Protein AF-W1XB90-F1 (afdb_monomer)

Secondary structure (DSSP, 8-state):
-GGGHHHHHHHHHHTT-HHHHHHHHHHHHHHHHTTTTTTS-HHHHH-GGG-------HHHHHHHTT-----EEEETTTEEEEIIIIIGGGGGGGSTTGGGS-HHHHHHHHHHHHHHHHHHTGGGHHHHHTSS-HHHHHHHHHHHHHHHHHTTS-PPP---TTGGGG--

Radius of gyration: 17.98 Å; Cα contacts (8 Å, |Δi|>4): 180; chains: 1; bounding box: 60×37×41 Å

Structure (mmCIF, N/CA/C/O backbone):
data_AF-W1XB90-F1
#
_entry.id   AF-W1XB90-F1
#
loop_
_atom_site.group_PDB
_atom_site.id
_atom_site.type_symbol
_atom_site.label_atom_id
_atom_site.label_alt_id
_atom_site.label_comp_id
_atom_site.label_asym_id
_atom_site.label_entity_id
_atom_site.label_seq_id
_atom_site.pdbx_PDB_ins_code
_atom_site.Cartn_x
_atom_site.Cartn_y
_atom_site.Cartn_z
_atom_site.occupancy
_atom_site.B_iso_or_equiv
_atom_site.auth_seq_id
_atom_site.auth_comp_id
_atom_site.auth_asym_id
_atom_site.auth_atom_id
_atom_site.pdbx_PDB_model_num
ATOM 1 N N . GLY A 1 1 ? 2.092 2.731 -4.860 1.00 90.00 1 GLY A N 1
ATOM 2 C CA . GLY A 1 1 ? 2.833 3.425 -5.955 1.00 90.00 1 GLY A CA 1
ATOM 3 C C . GLY A 1 1 ? 3.659 2.436 -6.777 1.00 90.00 1 GLY A C 1
ATOM 4 O O . GLY A 1 1 ? 3.584 1.254 -6.484 1.00 90.00 1 GLY A O 1
ATOM 5 N N . ASN A 1 2 ? 4.476 2.871 -7.757 1.00 97.50 2 ASN A N 1
ATOM 6 C CA . ASN A 1 2 ? 5.232 1.947 -8.640 1.00 97.50 2 ASN A CA 1
ATOM 7 C C . ASN A 1 2 ? 6.143 0.959 -7.874 1.00 97.50 2 ASN A C 1
ATOM 9 O O . ASN A 1 2 ? 6.294 -0.186 -8.279 1.00 97.50 2 ASN A O 1
ATOM 13 N N . LEU A 1 3 ? 6.705 1.374 -6.731 1.00 97.75 3 LEU A N 1
ATOM 14 C CA . LEU A 1 3 ? 7.568 0.531 -5.886 1.00 97.75 3 LEU A CA 1
ATOM 15 C C . LEU A 1 3 ? 6.854 -0.679 -5.259 1.00 97.75 3 LEU A C 1
ATOM 17 O O . LEU A 1 3 ? 7.516 -1.626 -4.849 1.00 97.75 3 LEU A O 1
ATOM 21 N N . GLU A 1 4 ? 5.526 -0.641 -5.158 1.00 98.00 4 GLU A N 1
ATOM 22 C CA . GLU A 1 4 ? 4.725 -1.711 -4.550 1.00 98.00 4 GLU A CA 1
ATOM 23 C C . GLU A 1 4 ? 4.212 -2.713 -5.583 1.00 98.00 4 GLU A C 1
ATOM 25 O O . GLU A 1 4 ? 3.859 -3.824 -5.211 1.00 98.00 4 GLU A O 1
ATOM 30 N N . GLU A 1 5 ? 4.209 -2.364 -6.872 1.00 98.44 5 GLU A N 1
ATOM 31 C CA . GLU A 1 5 ? 3.686 -3.215 -7.948 1.00 98.44 5 GLU A CA 1
ATOM 32 C C . GLU A 1 5 ? 4.311 -4.632 -7.950 1.00 98.44 5 GLU A C 1
ATOM 34 O O . GLU A 1 5 ? 3.563 -5.599 -8.094 1.00 98.44 5 GLU A O 1
ATOM 39 N N . PRO A 1 6 ? 5.628 -4.828 -7.699 1.00 98.50 6 PRO A N 1
ATOM 40 C CA . PRO A 1 6 ? 6.198 -6.173 -7.571 1.00 98.50 6 PRO A CA 1
ATOM 41 C C . PRO A 1 6 ? 5.678 -6.952 -6.356 1.00 98.50 6 PRO A C 1
ATOM 43 O O . PRO A 1 6 ? 5.462 -8.158 -6.450 1.00 98.50 6 PRO A O 1
ATOM 46 N N . ALA A 1 7 ? 5.452 -6.281 -5.223 1.00 98.44 7 ALA A N 1
ATOM 47 C CA . ALA A 1 7 ? 4.865 -6.914 -4.044 1.00 98.44 7 ALA A CA 1
ATOM 48 C C . ALA A 1 7 ? 3.410 -7.311 -4.302 1.00 98.44 7 ALA A C 1
ATOM 50 O O . ALA A 1 7 ? 3.008 -8.416 -3.942 1.00 98.44 7 ALA A O 1
ATOM 51 N N . VAL A 1 8 ? 2.658 -6.454 -4.994 1.00 98.19 8 VAL A N 1
ATOM 52 C CA . VAL A 1 8 ? 1.280 -6.739 -5.399 1.00 98.19 8 VAL A CA 1
ATOM 53 C C . VAL A 1 8 ? 1.219 -7.920 -6.366 1.00 98.19 8 VAL A C 1
ATOM 55 O O . VAL A 1 8 ? 0.429 -8.838 -6.168 1.00 98.19 8 VAL A O 1
ATOM 58 N N . MET A 1 9 ? 2.117 -7.966 -7.354 1.00 98.44 9 MET A N 1
ATOM 59 C CA . MET A 1 9 ? 2.270 -9.111 -8.256 1.00 98.44 9 MET A CA 1
ATOM 60 C C . MET A 1 9 ? 2.493 -10.419 -7.483 1.00 98.44 9 MET A C 1
ATOM 62 O O . MET A 1 9 ? 1.802 -11.406 -7.736 1.00 98.44 9 MET A O 1
ATOM 66 N N . VAL A 1 10 ? 3.453 -10.437 -6.550 1.00 98.56 10 VAL A N 1
ATOM 67 C CA . VAL A 1 10 ? 3.759 -11.633 -5.747 1.00 98.56 10 VAL A CA 1
ATOM 68 C C . VAL A 1 10 ? 2.542 -12.069 -4.936 1.00 98.56 10 VAL A C 1
ATOM 70 O O . VAL A 1 10 ? 2.219 -13.253 -4.920 1.00 98.56 10 VAL A O 1
ATOM 73 N N . ASN A 1 11 ? 1.831 -11.132 -4.312 1.00 98.31 11 ASN A N 1
ATOM 74 C CA . ASN A 1 11 ? 0.671 -11.456 -3.489 1.00 98.31 11 ASN A CA 1
ATOM 75 C C . ASN A 1 11 ? -0.525 -11.959 -4.300 1.00 98.31 11 ASN A C 1
ATOM 77 O O . ASN A 1 11 ? -1.156 -12.922 -3.880 1.00 98.31 11 ASN A O 1
ATOM 81 N N . TYR A 1 12 ? -0.778 -11.431 -5.498 1.00 98.00 12 TYR A N 1
ATOM 82 C CA . TYR A 1 12 ? -1.779 -12.023 -6.391 1.00 98.00 12 TYR A CA 1
ATOM 83 C C . TYR A 1 12 ? -1.418 -13.450 -6.816 1.00 98.00 12 TYR A C 1
ATOM 85 O O . TYR A 1 12 ? -2.288 -14.321 -6.838 1.00 98.00 12 TYR A O 1
ATOM 93 N N . PHE A 1 13 ? -0.136 -13.736 -7.076 1.00 98.38 13 PHE A N 1
ATOM 94 C CA . PHE A 1 13 ? 0.295 -15.118 -7.306 1.00 98.38 13 PHE A CA 1
ATOM 95 C C . PHE A 1 13 ? 0.071 -16.004 -6.079 1.00 98.38 13 PHE A C 1
ATOM 97 O O . PHE A 1 13 ? -0.388 -17.135 -6.235 1.00 98.38 13 PHE A O 1
ATOM 104 N N . LEU A 1 14 ? 0.352 -15.499 -4.874 1.00 98.12 14 LEU A N 1
ATOM 105 C CA . LEU A 1 14 ? 0.088 -16.227 -3.631 1.00 98.12 14 LEU A CA 1
ATOM 106 C C . LEU A 1 14 ? -1.405 -16.481 -3.418 1.00 98.12 14 LEU A C 1
ATOM 108 O O . LEU A 1 14 ? -1.740 -17.549 -2.935 1.00 98.12 14 LEU A O 1
ATOM 112 N N . GLN A 1 15 ? -2.281 -15.556 -3.812 1.00 97.44 15 GLN A N 1
ATOM 113 C CA . GLN A 1 15 ? -3.742 -15.702 -3.746 1.00 97.44 15 GLN A CA 1
ATOM 114 C C . GLN A 1 15 ? -4.312 -16.598 -4.864 1.00 97.44 15 GLN A C 1
ATOM 116 O O . GLN A 1 15 ? -5.501 -16.902 -4.871 1.00 97.44 15 GLN A O 1
ATOM 121 N N . GLY A 1 16 ? -3.481 -17.051 -5.809 1.00 97.31 16 GLY A N 1
ATOM 122 C CA . GLY A 1 16 ? -3.903 -17.923 -6.907 1.00 97.31 16 GLY A CA 1
ATOM 123 C C . GLY A 1 16 ? -4.521 -17.200 -8.109 1.00 97.31 16 GLY A C 1
ATOM 124 O O . GLY A 1 16 ? -5.104 -17.869 -8.962 1.00 97.31 16 GLY A O 1
ATOM 125 N N . ASP A 1 17 ? -4.360 -15.877 -8.224 1.00 97.06 17 ASP A N 1
ATOM 126 C CA . ASP A 1 17 ? -4.787 -15.081 -9.384 1.00 97.06 17 ASP A CA 1
ATOM 127 C C . ASP A 1 17 ? -3.575 -14.621 -10.223 1.00 97.06 17 ASP A C 1
ATOM 129 O O . ASP A 1 17 ? -3.048 -13.513 -10.061 1.00 97.06 17 ASP A O 1
ATOM 133 N N . PRO A 1 18 ? -3.098 -15.453 -11.167 1.00 97.62 18 PRO A N 1
ATOM 134 C CA . PRO A 1 18 ? -1.961 -15.092 -12.003 1.00 97.62 18 PRO A CA 1
ATOM 135 C C . PRO A 1 18 ? -2.280 -13.999 -13.025 1.00 97.62 18 PRO A C 1
ATOM 137 O O . PRO A 1 18 ? -1.354 -13.359 -13.530 1.00 97.62 18 PRO A O 1
ATOM 140 N N . TYR A 1 19 ? -3.557 -13.778 -13.353 1.00 97.44 19 TYR A N 1
ATOM 141 C CA . TYR A 1 19 ? -3.940 -12.742 -14.306 1.00 97.44 19 TYR A CA 1
ATOM 142 C C . TYR A 1 19 ? -3.666 -11.362 -13.712 1.00 97.44 19 TYR A C 1
ATOM 144 O O . TYR A 1 19 ? -2.947 -10.566 -14.323 1.00 97.44 19 TYR A O 1
ATOM 152 N N . GLN A 1 20 ? -4.161 -11.114 -12.497 1.00 96.94 20 GLN A N 1
ATOM 153 C CA . GLN A 1 20 ? -3.886 -9.865 -11.788 1.00 96.94 20 GLN A CA 1
ATOM 154 C C . GLN A 1 20 ? -2.398 -9.724 -11.456 1.00 96.94 20 GLN A C 1
ATOM 156 O O . GLN A 1 20 ? -1.824 -8.649 -11.640 1.00 96.94 20 GLN A O 1
ATOM 161 N N . GLY A 1 21 ? -1.722 -10.824 -11.104 1.00 98.00 21 GLY A N 1
ATOM 162 C CA . GLY A 1 21 ? -0.265 -10.825 -10.946 1.00 98.00 21 GLY A CA 1
ATOM 163 C C . GLY A 1 21 ? 0.460 -10.257 -12.176 1.00 98.00 21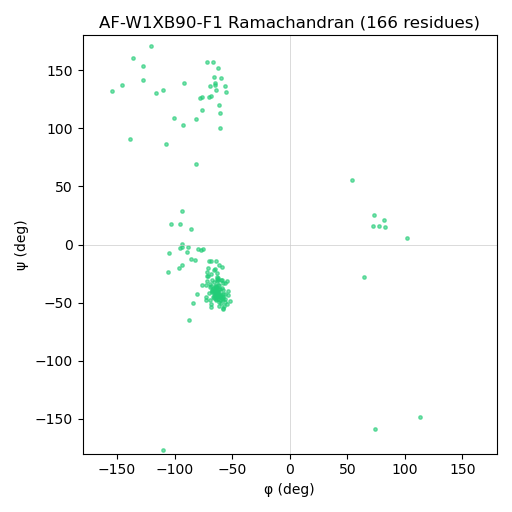 GLY A C 1
ATOM 164 O O . GLY A 1 21 ? 1.280 -9.341 -12.065 1.00 98.00 21 GLY A O 1
ATOM 165 N N . MET A 1 22 ? 0.099 -10.719 -13.377 1.00 98.31 22 MET A N 1
ATOM 166 C CA . MET A 1 22 ? 0.700 -10.241 -14.629 1.00 98.31 22 MET A CA 1
ATOM 167 C C . MET A 1 22 ? 0.277 -8.820 -15.031 1.00 98.31 22 MET A C 1
ATOM 169 O O . MET A 1 22 ? 1.048 -8.119 -15.698 1.00 98.31 22 MET A O 1
ATOM 173 N N . VAL A 1 23 ? -0.907 -8.361 -14.619 1.00 98.25 23 VAL A N 1
ATOM 174 C CA . VAL A 1 23 ? -1.311 -6.950 -14.754 1.00 98.25 23 VAL A CA 1
ATOM 175 C C . VAL A 1 23 ? -0.337 -6.054 -13.988 1.00 98.25 23 VAL A C 1
ATOM 177 O O . VAL A 1 23 ? 0.232 -5.128 -14.573 1.00 98.25 23 VAL A O 1
ATOM 180 N N . HIS A 1 24 ? -0.059 -6.376 -12.726 1.00 98.38 24 HIS A N 1
ATOM 181 C CA . HIS A 1 24 ? 0.863 -5.607 -11.887 1.00 98.38 24 HIS A CA 1
ATOM 182 C C . HIS A 1 24 ? 2.328 -5.728 -12.337 1.00 98.38 24 HIS A C 1
ATOM 184 O O . HIS A 1 24 ? 3.056 -4.732 -12.333 1.00 98.38 24 HIS A O 1
ATOM 190 N N . PHE A 1 25 ? 2.743 -6.890 -12.859 1.00 98.50 25 PHE A N 1
ATOM 191 C CA . PHE A 1 25 ? 4.025 -7.021 -13.564 1.00 98.50 25 PHE A CA 1
ATOM 192 C C . PHE A 1 25 ? 4.131 -6.033 -14.734 1.00 98.50 25 PHE A C 1
ATOM 194 O O . PHE A 1 25 ? 5.117 -5.306 -14.863 1.00 98.50 25 PHE A O 1
ATOM 201 N N . THR A 1 26 ? 3.104 -5.991 -15.586 1.00 98.50 26 THR A N 1
ATOM 202 C CA . THR A 1 26 ? 3.085 -5.134 -16.779 1.00 98.50 26 THR A CA 1
ATOM 203 C C . THR A 1 26 ? 3.094 -3.660 -16.389 1.00 98.50 26 THR A C 1
ATOM 205 O O . THR A 1 26 ? 3.824 -2.873 -16.995 1.00 98.50 26 THR A O 1
ATOM 208 N N . ARG A 1 27 ? 2.343 -3.290 -15.343 1.00 98.56 27 ARG A N 1
ATOM 209 C CA . ARG A 1 27 ? 2.371 -1.940 -14.770 1.00 98.56 27 ARG A CA 1
ATOM 210 C C . ARG A 1 27 ? 3.775 -1.550 -14.327 1.00 98.56 27 ARG A C 1
ATOM 212 O O . ARG A 1 27 ? 4.288 -0.535 -14.798 1.00 98.56 27 ARG A O 1
ATOM 219 N N . PHE A 1 28 ? 4.418 -2.380 -13.503 1.00 98.62 28 PHE A N 1
ATOM 220 C CA . PHE A 1 28 ? 5.784 -2.133 -13.043 1.00 98.62 28 PHE A CA 1
ATOM 221 C C . PHE A 1 28 ? 6.767 -2.006 -14.210 1.00 98.62 28 PHE A C 1
ATOM 223 O O . PHE A 1 28 ? 7.565 -1.069 -14.251 1.00 98.62 28 PHE A O 1
ATOM 230 N N . PHE A 1 29 ? 6.697 -2.921 -15.179 1.00 98.56 29 PHE A N 1
ATOM 231 C CA . PHE A 1 29 ? 7.588 -2.942 -16.335 1.00 98.56 29 PHE A CA 1
ATOM 232 C C . PHE A 1 29 ? 7.458 -1.670 -17.182 1.00 98.56 29 PHE A C 1
ATOM 234 O O . PHE A 1 29 ? 8.452 -0.983 -17.419 1.00 98.56 29 PHE A O 1
ATOM 241 N N . LEU A 1 30 ? 6.239 -1.313 -17.597 1.00 98.50 30 LEU A N 1
ATOM 242 C CA . LEU A 1 30 ? 6.011 -0.142 -18.446 1.00 98.50 30 LEU A CA 1
ATOM 243 C C . LEU A 1 30 ? 6.343 1.162 -17.717 1.00 98.50 30 LEU A C 1
ATOM 245 O O . LEU A 1 30 ? 7.048 2.009 -18.266 1.00 98.50 30 LEU A O 1
ATOM 249 N N . ASN A 1 31 ? 5.893 1.317 -16.472 1.00 98.50 31 ASN A N 1
ATOM 250 C CA . ASN A 1 31 ? 6.107 2.549 -15.716 1.00 98.50 31 ASN A CA 1
ATOM 251 C C . ASN A 1 31 ? 7.587 2.733 -15.357 1.00 98.50 31 ASN A C 1
ATOM 253 O O . ASN A 1 31 ? 8.103 3.846 -15.419 1.00 98.50 31 ASN A O 1
ATOM 257 N N . THR A 1 32 ? 8.312 1.653 -15.063 1.00 98.44 32 THR A N 1
ATOM 258 C CA . THR A 1 32 ? 9.746 1.741 -14.759 1.00 98.44 32 THR A CA 1
ATOM 259 C C . THR A 1 32 ? 10.581 2.020 -16.009 1.00 98.44 32 THR A C 1
ATOM 261 O O . THR A 1 32 ? 11.422 2.919 -15.986 1.00 98.44 32 THR A O 1
ATOM 264 N N . ILE A 1 33 ? 10.352 1.288 -17.105 1.00 98.25 33 ILE A N 1
ATOM 265 C CA . ILE A 1 33 ? 11.197 1.363 -18.309 1.00 98.25 33 ILE A CA 1
ATOM 266 C C . ILE A 1 33 ? 10.843 2.562 -19.193 1.00 98.25 33 ILE A C 1
ATOM 268 O O . ILE A 1 33 ? 11.736 3.239 -19.696 1.00 98.25 33 ILE A O 1
ATOM 272 N N . LEU A 1 34 ? 9.551 2.834 -19.384 1.00 98.06 34 LEU A N 1
ATOM 273 C CA . LEU A 1 34 ? 9.065 3.887 -20.282 1.00 98.06 34 LEU A CA 1
ATOM 274 C C . LEU A 1 34 ? 8.547 5.112 -19.520 1.00 98.06 34 LEU A C 1
ATOM 276 O O . LEU A 1 34 ? 8.537 6.213 -20.061 1.00 98.06 34 LEU A O 1
ATOM 280 N N . GLY A 1 35 ? 8.139 4.939 -18.262 1.00 97.69 35 GLY A N 1
ATOM 281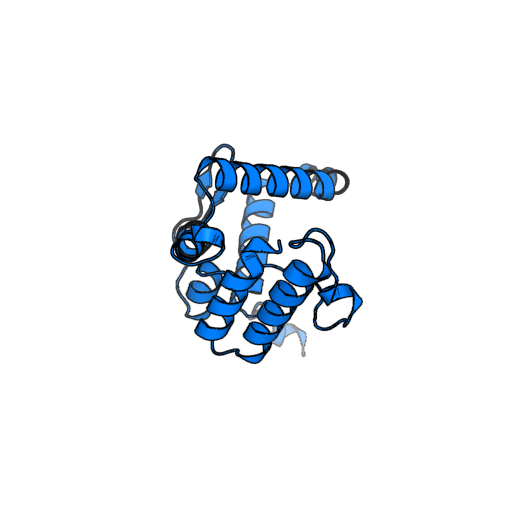 C CA . GLY A 1 35 ? 7.585 5.997 -17.414 1.00 97.69 35 GLY A CA 1
ATOM 282 C C . GLY A 1 35 ? 8.606 6.704 -16.523 1.00 97.69 35 GLY A C 1
ATOM 283 O O . GLY A 1 35 ? 8.251 7.169 -15.441 1.00 97.69 35 GLY A O 1
ATOM 284 N N . MET A 1 36 ? 9.873 6.768 -16.948 1.00 97.69 36 MET A N 1
ATOM 285 C CA . MET A 1 36 ? 10.979 7.387 -16.202 1.00 97.69 36 MET A CA 1
ATOM 286 C C . MET A 1 36 ? 11.122 6.828 -14.776 1.00 97.69 36 MET A C 1
ATOM 288 O O . MET A 1 36 ? 11.071 7.573 -13.807 1.00 97.69 36 MET A O 1
ATOM 292 N N . GLY A 1 37 ? 11.262 5.511 -14.605 1.00 96.12 37 GLY A N 1
ATOM 293 C CA . GLY A 1 37 ? 11.416 4.915 -13.269 1.00 96.12 37 GLY A CA 1
ATOM 294 C C . GLY A 1 37 ? 10.137 4.913 -12.420 1.00 96.12 37 GLY A C 1
ATOM 295 O O . GLY A 1 37 ? 10.199 4.695 -11.211 1.00 96.12 37 GLY A O 1
ATOM 296 N N . GLY A 1 38 ? 8.976 5.131 -13.039 1.00 96.94 38 GLY A N 1
ATOM 297 C CA . GLY A 1 38 ? 7.669 5.098 -12.388 1.00 96.94 38 GLY A CA 1
ATOM 298 C C . GLY A 1 38 ? 7.057 6.462 -12.080 1.00 96.94 38 GLY A C 1
ATOM 299 O O . GLY A 1 38 ? 6.007 6.499 -11.443 1.00 96.94 38 GLY A O 1
ATOM 300 N N . PHE A 1 39 ? 7.673 7.566 -12.519 1.00 97.19 39 PHE A N 1
ATOM 301 C CA . PHE A 1 39 ? 7.097 8.911 -12.381 1.00 97.19 39 PHE A CA 1
ATOM 302 C C . PHE A 1 39 ? 5.893 9.144 -13.308 1.00 97.19 39 PHE A C 1
ATOM 304 O O . PHE A 1 39 ? 5.027 9.952 -12.982 1.00 97.19 39 PHE A O 1
ATOM 311 N N . ILE A 1 40 ? 5.819 8.444 -14.444 1.00 97.88 40 ILE A N 1
ATOM 312 C CA . ILE A 1 40 ? 4.711 8.532 -15.407 1.00 97.88 40 ILE A CA 1
ATOM 313 C C . ILE A 1 40 ? 3.990 7.179 -15.487 1.00 97.88 40 ILE A C 1
ATOM 315 O O . ILE A 1 40 ? 4.624 6.149 -15.713 1.00 97.88 40 ILE A O 1
ATOM 319 N N . ASP A 1 41 ? 2.656 7.185 -15.366 1.00 97.69 41 ASP A N 1
ATOM 320 C CA . ASP A 1 41 ? 1.810 5.986 -15.494 1.00 97.69 41 ASP A CA 1
ATOM 321 C C . ASP A 1 41 ? 1.537 5.631 -16.967 1.00 97.69 41 ASP A C 1
ATOM 323 O O . ASP A 1 41 ? 0.430 5.781 -17.489 1.00 97.69 41 ASP A O 1
ATOM 327 N N . VAL A 1 42 ? 2.583 5.180 -17.661 1.00 97.88 42 VAL A N 1
ATOM 328 C CA . VAL A 1 42 ? 2.508 4.719 -19.056 1.00 97.88 42 VAL A CA 1
ATOM 329 C C . VAL A 1 42 ? 1.553 3.536 -19.199 1.00 97.88 42 VAL A C 1
ATOM 331 O O . VAL A 1 42 ? 0.808 3.469 -20.175 1.00 97.88 42 VAL A O 1
ATOM 334 N N . ALA A 1 43 ? 1.535 2.627 -18.223 1.00 97.25 43 ALA A N 1
ATOM 335 C CA . ALA A 1 43 ? 0.653 1.468 -18.230 1.00 97.25 43 ALA A CA 1
ATOM 336 C C . ALA A 1 43 ? -0.828 1.872 -18.231 1.00 97.25 43 ALA A C 1
ATOM 338 O O . ALA A 1 43 ? -1.582 1.417 -19.093 1.00 97.25 43 ALA A O 1
ATOM 339 N N . GLY A 1 44 ? -1.224 2.772 -17.324 1.00 96.62 44 GLY A N 1
ATOM 340 C CA . GLY A 1 44 ? -2.599 3.267 -17.238 1.00 96.62 44 GLY A CA 1
ATOM 341 C C . GLY A 1 44 ? -3.055 4.018 -18.494 1.00 96.62 44 GLY A C 1
ATOM 342 O O . GLY A 1 44 ? -4.208 3.885 -18.902 1.00 96.62 44 GLY A O 1
ATOM 343 N N . MET A 1 45 ? -2.149 4.750 -19.154 1.00 97.38 45 MET A N 1
ATOM 344 C CA . MET A 1 45 ? -2.437 5.405 -20.440 1.00 97.38 45 MET A CA 1
ATOM 345 C C . MET A 1 45 ? -2.556 4.412 -21.604 1.00 97.38 45 MET A C 1
ATOM 347 O O . MET A 1 45 ? -3.307 4.659 -22.546 1.00 97.38 45 MET A O 1
ATOM 351 N N . ALA A 1 46 ? -1.821 3.298 -21.558 1.00 97.25 46 ALA A N 1
ATOM 352 C CA . ALA A 1 46 ? -1.800 2.310 -22.631 1.00 97.25 46 ALA A CA 1
ATOM 353 C C . ALA A 1 46 ? -3.057 1.428 -22.661 1.00 97.25 46 ALA A C 1
ATOM 355 O O . ALA A 1 46 ? -3.495 1.021 -23.739 1.00 97.25 46 ALA A O 1
ATOM 356 N N . ASN A 1 47 ? -3.630 1.092 -21.500 1.00 97.00 47 ASN A N 1
ATOM 357 C CA . ASN A 1 47 ? -4.817 0.242 -21.429 1.00 97.00 47 ASN A CA 1
ATOM 358 C C . ASN A 1 47 ? -5.633 0.509 -20.151 1.00 97.00 47 ASN A C 1
ATOM 360 O O . ASN A 1 47 ? -5.066 0.445 -19.060 1.00 97.00 47 ASN A O 1
ATOM 364 N N . PRO A 1 48 ? -6.967 0.684 -20.238 1.00 96.31 48 PRO A N 1
ATOM 365 C CA . PRO A 1 48 ? -7.827 0.829 -19.062 1.00 96.31 48 PRO A CA 1
ATOM 366 C C . PRO A 1 48 ? -7.706 -0.307 -18.035 1.00 96.31 48 PRO A C 1
ATOM 368 O O . PRO A 1 48 ? -7.834 -0.068 -16.840 1.00 96.31 48 PRO A O 1
ATOM 371 N N . LYS A 1 49 ? -7.409 -1.539 -18.472 1.00 96.12 49 LYS A N 1
ATOM 372 C CA . LYS A 1 49 ? -7.199 -2.691 -17.572 1.00 96.12 49 LYS A CA 1
ATOM 373 C C . LYS A 1 49 ? -5.909 -2.612 -16.757 1.00 96.12 49 LYS A C 1
ATOM 375 O O . LYS A 1 49 ? -5.727 -3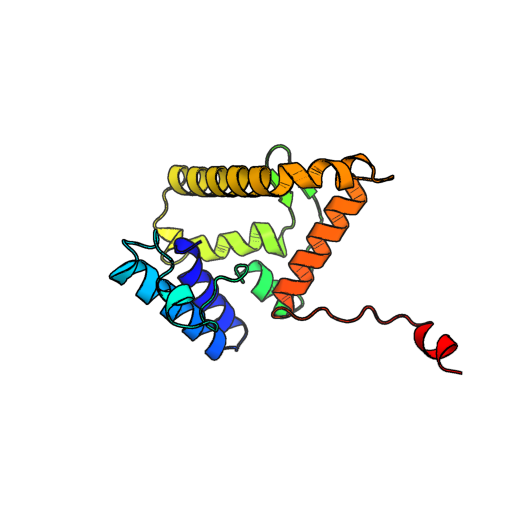.388 -15.831 1.00 96.12 49 LYS A O 1
ATOM 380 N N . LEU A 1 50 ? -5.002 -1.717 -17.134 1.00 96.62 50 LEU A N 1
ATOM 381 C CA . LEU A 1 50 ? -3.746 -1.471 -16.443 1.00 96.62 50 LEU A CA 1
ATOM 382 C C . LEU A 1 50 ? -3.817 -0.185 -15.619 1.00 96.62 50 LEU A C 1
ATOM 384 O O . LEU A 1 50 ? -2.765 0.342 -15.287 1.00 96.62 50 LEU A O 1
ATOM 388 N N . GLN A 1 51 ? -4.999 0.362 -15.317 1.00 95.44 51 GLN A N 1
ATOM 389 C CA . GLN A 1 51 ? -5.111 1.509 -14.413 1.00 95.44 51 GLN A CA 1
ATOM 390 C C . GLN A 1 51 ? -4.615 1.155 -13.009 1.00 95.44 51 GLN A C 1
ATOM 392 O O . GLN A 1 51 ? -4.649 0.001 -12.584 1.00 95.44 51 GLN A O 1
ATOM 397 N N . ARG A 1 52 ? -4.120 2.164 -12.289 1.00 93.69 52 ARG A N 1
ATOM 398 C CA . ARG A 1 52 ? -3.656 1.991 -10.914 1.00 93.69 52 ARG A CA 1
ATOM 399 C C . ARG A 1 52 ? -4.820 1.594 -10.005 1.00 93.69 52 ARG A C 1
ATOM 401 O O . ARG A 1 52 ? -5.854 2.253 -10.004 1.00 93.69 52 ARG A O 1
ATOM 408 N N . THR A 1 53 ? -4.595 0.573 -9.189 1.00 92.69 53 THR A N 1
ATOM 409 C CA . THR A 1 53 ? -5.519 0.093 -8.157 1.00 92.69 53 THR A CA 1
ATOM 410 C C . THR A 1 53 ? -4.872 0.163 -6.773 1.00 92.69 53 THR A C 1
ATOM 412 O O . THR A 1 53 ? -3.677 0.456 -6.638 1.00 92.69 53 THR A O 1
ATOM 415 N N . GLU A 1 54 ? -5.675 -0.064 -5.732 1.00 91.25 54 GLU A N 1
ATOM 416 C CA . GLU A 1 54 ? -5.178 -0.190 -4.362 1.00 91.25 54 GLU A CA 1
ATOM 417 C C . GLU A 1 54 ? -4.279 -1.434 -4.218 1.00 91.25 54 GLU A C 1
ATOM 419 O O . GLU A 1 54 ? -4.579 -2.496 -4.780 1.00 91.25 54 GLU A O 1
ATOM 424 N N . PRO A 1 55 ? -3.164 -1.327 -3.479 1.00 92.81 55 PRO A N 1
ATOM 425 C CA . PRO A 1 55 ? -2.187 -2.400 -3.394 1.00 92.81 55 PRO A CA 1
ATOM 426 C C . PRO A 1 55 ? -2.725 -3.594 -2.592 1.00 92.81 55 PRO A C 1
ATOM 428 O O . PRO A 1 55 ? -3.133 -3.450 -1.442 1.00 92.81 55 PRO A O 1
ATOM 431 N N . HIS A 1 56 ? -2.665 -4.786 -3.191 1.00 95.69 56 HIS A N 1
ATOM 432 C CA . HIS A 1 56 ? -2.916 -6.059 -2.512 1.00 95.69 56 HIS A CA 1
ATOM 433 C C . HIS A 1 56 ? -1.581 -6.618 -2.017 1.00 95.69 56 HIS A C 1
ATOM 435 O O . HIS A 1 56 ? -0.764 -7.088 -2.803 1.00 95.69 56 HIS A O 1
ATOM 441 N N . ARG A 1 57 ? -1.324 -6.488 -0.718 1.00 97.06 57 ARG A N 1
ATOM 442 C CA . ARG A 1 57 ? -0.062 -6.857 -0.060 1.00 97.06 57 ARG A CA 1
ATOM 443 C C . ARG A 1 57 ? -0.217 -8.077 0.843 1.00 97.06 57 ARG A C 1
ATOM 445 O O . ARG A 1 57 ? -1.294 -8.681 0.877 1.00 97.06 57 ARG A O 1
ATOM 452 N N . PHE A 1 58 ? 0.836 -8.474 1.547 1.00 98.38 58 PHE A N 1
ATOM 453 C CA . PHE A 1 58 ? 0.813 -9.711 2.329 1.00 98.38 58 PHE A CA 1
ATOM 454 C C . PHE A 1 58 ? -0.304 -9.764 3.378 1.00 98.38 58 PHE A C 1
ATOM 456 O O . PHE A 1 58 ? -0.903 -10.822 3.566 1.00 98.38 58 PHE A O 1
ATOM 463 N N . GLY A 1 59 ? -0.679 -8.635 3.979 1.00 97.75 59 GLY A N 1
ATOM 464 C CA . GLY A 1 59 ? -1.845 -8.538 4.854 1.00 97.75 59 GLY A CA 1
ATOM 465 C C . GLY A 1 59 ? -3.152 -8.951 4.177 1.00 97.75 59 GLY A C 1
ATOM 466 O O . GLY A 1 59 ? -3.903 -9.776 4.700 1.00 97.75 59 GLY A O 1
ATOM 467 N N . SER A 1 60 ? -3.371 -8.483 2.945 1.00 96.44 60 SER A N 1
ATOM 468 C CA . SER A 1 60 ? -4.524 -8.900 2.137 1.00 96.44 60 SER A CA 1
ATOM 469 C C . SER A 1 60 ? -4.485 -10.387 1.783 1.00 96.44 60 SER A C 1
ATOM 471 O O . SER A 1 60 ? -5.522 -11.038 1.822 1.00 96.44 60 SER A O 1
ATOM 473 N N . THR A 1 61 ? -3.301 -10.955 1.529 1.00 97.88 61 THR A N 1
ATOM 474 C CA . THR A 1 61 ? -3.129 -12.399 1.296 1.00 97.88 61 THR A CA 1
ATOM 475 C C . THR A 1 61 ? -3.487 -13.207 2.542 1.00 97.88 61 THR A C 1
ATOM 477 O O . THR A 1 61 ? -4.186 -14.214 2.446 1.00 97.88 61 THR A O 1
ATOM 480 N N . LEU A 1 62 ? -3.082 -12.750 3.730 1.00 98.19 62 LEU A N 1
ATOM 481 C CA . LEU A 1 62 ? -3.509 -13.354 4.995 1.00 98.19 62 LEU A CA 1
ATOM 482 C C . LEU A 1 62 ? -5.037 -13.273 5.154 1.00 98.19 62 LEU A C 1
ATOM 484 O O . LEU A 1 62 ? -5.673 -14.267 5.511 1.00 98.19 62 LEU A O 1
ATOM 488 N N . GLY A 1 63 ? -5.634 -12.119 4.849 1.00 96.81 63 GLY A N 1
ATOM 489 C CA . GLY A 1 63 ? -7.085 -11.924 4.873 1.00 96.81 63 GLY A CA 1
ATOM 490 C C . GLY A 1 63 ? -7.840 -12.817 3.883 1.00 96.81 63 GLY A C 1
ATOM 491 O O . GLY A 1 63 ? -8.854 -13.407 4.253 1.00 96.81 63 GLY A O 1
ATOM 492 N N . HIS A 1 64 ? -7.312 -12.986 2.668 1.00 96.38 64 HIS A N 1
ATOM 493 C CA . HIS A 1 64 ? -7.849 -13.879 1.639 1.00 96.38 64 HIS A CA 1
ATOM 494 C C . HIS A 1 64 ? -7.933 -15.329 2.141 1.00 96.38 64 HIS A C 1
ATOM 496 O O . HIS A 1 64 ? -8.927 -16.019 1.918 1.00 96.38 64 HIS A O 1
ATOM 502 N N . TYR A 1 65 ? -6.931 -15.765 2.909 1.00 96.69 65 TYR A N 1
ATOM 503 C CA . TYR A 1 65 ? -6.901 -17.081 3.555 1.00 96.69 65 TYR A CA 1
ATOM 504 C C . TYR A 1 65 ? -7.598 -17.140 4.925 1.00 96.69 65 TYR A C 1
ATOM 506 O O . TYR A 1 65 ? -7.451 -18.122 5.654 1.00 96.69 65 TYR A O 1
ATOM 514 N N . GLY A 1 66 ? -8.385 -16.123 5.284 1.00 95.75 66 GLY A N 1
ATOM 515 C CA . GLY A 1 66 ? -9.224 -16.132 6.484 1.00 95.75 66 GLY A CA 1
ATOM 516 C C . GLY A 1 66 ? -8.476 -15.886 7.796 1.00 95.75 66 GLY A C 1
ATOM 517 O O . GLY A 1 66 ? -9.027 -16.137 8.870 1.00 95.75 66 GLY A O 1
ATOM 518 N N . VAL A 1 67 ? -7.240 -15.382 7.749 1.00 97.69 67 VAL A N 1
ATOM 519 C CA . VAL A 1 67 ? -6.541 -14.935 8.958 1.00 97.69 67 VAL A CA 1
ATOM 520 C C . VAL A 1 67 ? -7.248 -13.688 9.499 1.00 97.69 67 VAL A C 1
ATOM 522 O O . VAL A 1 67 ? -7.495 -12.719 8.779 1.00 97.69 67 VAL A O 1
ATOM 525 N N . GLY A 1 68 ? -7.598 -13.715 10.785 1.00 95.19 68 GLY A N 1
ATOM 526 C CA . GLY A 1 68 ? -8.247 -12.590 11.457 1.00 95.19 68 GLY A CA 1
ATOM 527 C C . GLY A 1 68 ? -7.301 -11.408 11.685 1.00 95.19 68 GLY A C 1
ATOM 528 O O . GLY A 1 68 ? -6.088 -11.576 11.770 1.00 95.19 68 GLY A O 1
ATOM 529 N N . TYR A 1 69 ? -7.867 -10.210 11.842 1.00 95.50 69 TYR A N 1
ATOM 530 C CA . TYR A 1 69 ? -7.126 -8.956 12.045 1.00 95.50 69 TYR A CA 1
ATOM 531 C C . TYR A 1 69 ? -6.230 -8.929 13.296 1.00 95.50 69 TYR A C 1
ATOM 533 O O . TYR A 1 69 ? -5.203 -8.247 13.326 1.00 95.50 69 TYR A O 1
ATOM 541 N N . GLY A 1 70 ? -6.631 -9.650 14.348 1.00 94.62 70 GLY A N 1
ATOM 542 C CA . GLY A 1 70 ? -6.121 -9.420 15.698 1.00 94.62 70 GLY A CA 1
ATOM 543 C C . GLY A 1 70 ? -6.713 -8.139 16.311 1.00 94.62 70 GLY A C 1
ATOM 544 O O . GLY A 1 70 ? -7.788 -7.702 15.895 1.00 94.62 70 GLY A O 1
ATOM 545 N N . PRO A 1 71 ? -6.063 -7.541 17.325 1.00 94.38 71 PRO A N 1
ATOM 546 C CA . PRO A 1 71 ? -6.544 -6.304 17.924 1.00 94.38 71 PRO A CA 1
ATOM 547 C C . PRO A 1 71 ? -6.399 -5.124 16.955 1.00 94.38 71 PRO A C 1
ATOM 549 O O . PRO A 1 71 ? -5.351 -4.938 16.337 1.00 94.38 71 PRO A O 1
ATOM 552 N N . TYR A 1 72 ? -7.438 -4.292 16.893 1.00 97.19 72 TYR A N 1
ATOM 553 C CA . TYR A 1 72 ? -7.352 -2.952 16.321 1.00 97.19 72 TYR A CA 1
ATOM 554 C C . TYR A 1 72 ? -6.702 -2.014 17.329 1.00 97.19 72 TYR A C 1
ATOM 556 O O . TYR A 1 72 ? -7.178 -1.895 18.463 1.00 97.19 72 TYR A O 1
ATOM 564 N N . VAL A 1 73 ? -5.647 -1.319 16.917 1.00 96.81 73 VAL A N 1
ATOM 565 C CA . VAL A 1 73 ? -5.009 -0.288 17.736 1.00 96.81 73 VAL A CA 1
ATOM 566 C C . VAL A 1 73 ? -4.901 1.013 16.954 1.00 96.81 73 VAL A C 1
ATOM 568 O O . VAL A 1 73 ? -4.638 1.027 15.756 1.00 96.81 73 VAL A O 1
ATOM 571 N N . GLN A 1 74 ? -5.116 2.125 17.653 1.00 97.44 74 GLN A N 1
ATOM 572 C CA . GLN A 1 74 ? -4.892 3.461 17.119 1.00 97.44 74 GLN A CA 1
ATOM 573 C C . GLN A 1 74 ? -3.550 3.959 17.648 1.00 97.44 74 GLN A C 1
ATOM 575 O O . GLN A 1 74 ? -3.413 4.246 18.839 1.00 97.44 74 GLN A O 1
ATOM 580 N N . LEU A 1 75 ? -2.556 4.048 16.774 1.00 97.62 75 LEU A N 1
ATOM 581 C CA . LEU A 1 75 ? -1.206 4.450 17.144 1.00 97.62 75 LEU A CA 1
ATOM 582 C C . LEU A 1 75 ? -1.024 5.970 16.997 1.00 97.62 75 LEU A C 1
ATOM 584 O O . LEU A 1 75 ? -1.475 6.547 15.999 1.00 97.62 75 LEU A O 1
ATOM 588 N N . PRO A 1 76 ? -0.327 6.637 17.939 1.00 97.12 76 PRO A N 1
ATOM 589 C CA . PRO A 1 76 ? 0.074 8.030 17.771 1.00 97.12 76 PRO A CA 1
ATOM 590 C C . PRO A 1 76 ? 0.895 8.211 16.488 1.00 97.12 76 PRO A C 1
ATOM 592 O O . PRO A 1 76 ? 1.778 7.405 16.204 1.00 97.12 76 PRO A O 1
ATOM 595 N N . PHE A 1 77 ? 0.611 9.272 15.729 1.00 95.69 77 PHE A N 1
ATOM 596 C CA . PHE A 1 77 ? 1.241 9.636 14.445 1.00 95.69 77 PHE A CA 1
ATOM 597 C C . PHE A 1 77 ? 1.023 8.672 13.267 1.00 95.69 77 PHE A C 1
ATOM 599 O O . PHE A 1 77 ? 1.020 9.135 12.131 1.00 95.69 77 PHE A O 1
ATOM 606 N N . TYR A 1 78 ? 0.820 7.375 13.509 1.00 96.56 78 TYR A N 1
ATOM 607 C CA . TYR A 1 78 ? 0.616 6.384 12.451 1.00 96.56 78 TYR A CA 1
ATOM 608 C C . TYR A 1 78 ? -0.840 6.313 11.981 1.00 96.56 78 TYR A C 1
ATOM 610 O O . TYR A 1 78 ? -1.103 6.402 10.787 1.00 96.56 78 TYR A O 1
ATOM 618 N N . GLY A 1 79 ? -1.789 6.192 12.914 1.00 96.81 79 GLY A N 1
ATOM 619 C CA . GLY A 1 79 ? -3.198 5.992 12.582 1.00 96.81 79 GLY A CA 1
ATOM 620 C C . GLY A 1 79 ? -3.729 4.618 13.003 1.00 96.81 79 GLY A C 1
ATOM 621 O O . GLY A 1 79 ? -3.311 4.070 14.025 1.00 96.81 79 GLY A O 1
ATOM 622 N N . SER A 1 80 ? -4.683 4.096 12.234 1.00 97.81 80 SER A N 1
ATOM 623 C CA . SER A 1 80 ? -5.240 2.750 12.393 1.00 97.81 80 SER A CA 1
ATOM 624 C C . SER A 1 80 ? -4.175 1.687 12.128 1.00 97.81 80 SER A C 1
ATOM 626 O O . SER A 1 80 ? -3.406 1.826 11.182 1.00 97.81 80 SER A O 1
ATOM 628 N N . PHE A 1 81 ? -4.128 0.642 12.952 1.00 98.25 81 PHE A N 1
ATOM 629 C CA . PHE A 1 81 ? -3.184 -0.459 12.788 1.00 98.25 81 PHE A CA 1
ATOM 630 C C . PHE A 1 81 ? -3.808 -1.792 13.213 1.00 98.25 81 PHE A C 1
ATOM 632 O O . PHE A 1 81 ? -4.429 -1.889 14.280 1.00 98.25 81 PHE A O 1
ATOM 639 N N . THR A 1 82 ? -3.572 -2.839 12.424 1.00 98.19 82 THR A N 1
ATOM 640 C CA . THR A 1 82 ? -3.802 -4.236 12.818 1.00 98.19 82 THR A CA 1
ATOM 641 C C . THR A 1 82 ? -2.557 -5.089 12.598 1.00 98.19 82 THR A C 1
ATOM 643 O O . THR A 1 82 ? -1.715 -4.806 11.746 1.00 98.19 82 THR A O 1
ATOM 646 N N . LEU A 1 83 ? -2.433 -6.169 13.376 1.00 97.44 83 LEU A N 1
ATOM 647 C CA . LEU A 1 83 ? -1.311 -7.101 13.225 1.00 97.44 83 LEU A CA 1
ATOM 648 C C . LEU A 1 83 ? -1.339 -7.808 11.867 1.00 97.44 83 LEU A C 1
ATOM 650 O O . LEU A 1 83 ? -0.277 -8.062 11.303 1.00 97.44 83 LEU A O 1
ATOM 654 N N . ARG A 1 84 ? -2.537 -8.125 11.357 1.00 97.25 84 ARG A N 1
ATOM 655 C CA . ARG A 1 84 ? -2.692 -8.809 10.071 1.00 97.25 84 ARG A CA 1
ATOM 656 C C . ARG A 1 84 ? -2.274 -7.929 8.905 1.00 97.25 84 ARG A C 1
ATOM 658 O O . ARG A 1 84 ? -1.451 -8.369 8.117 1.00 97.25 84 ARG A O 1
ATOM 665 N N . ASP A 1 85 ? -2.833 -6.726 8.794 1.00 96.69 85 ASP A N 1
ATOM 666 C CA . ASP A 1 85 ? -2.641 -5.925 7.589 1.00 96.69 85 ASP A CA 1
ATOM 667 C C . ASP A 1 85 ? -1.389 -5.074 7.669 1.00 96.69 85 ASP A C 1
ATOM 669 O O . ASP A 1 85 ? -0.430 -5.331 6.953 1.00 96.69 85 ASP A O 1
ATOM 673 N N . ASP A 1 86 ? -1.339 -4.118 8.591 1.00 97.25 86 ASP A N 1
ATOM 674 C CA . ASP A 1 86 ? -0.206 -3.199 8.696 1.00 97.25 86 ASP A CA 1
ATOM 675 C C . ASP A 1 86 ? 1.083 -3.915 9.120 1.00 97.25 86 ASP A C 1
ATOM 677 O O . ASP A 1 86 ? 2.167 -3.612 8.617 1.00 97.25 86 ASP A O 1
ATOM 681 N N . GLY A 1 87 ? 0.966 -4.890 10.027 1.00 96.94 87 GLY A N 1
ATOM 682 C CA . GLY A 1 87 ? 2.077 -5.756 10.421 1.00 96.94 87 GLY A CA 1
ATOM 683 C C . GLY A 1 87 ? 2.449 -6.778 9.344 1.00 96.94 87 GLY A C 1
ATOM 684 O O . GLY A 1 87 ? 3.632 -6.947 9.045 1.00 96.94 87 GLY A O 1
ATOM 685 N N . GLY A 1 88 ? 1.461 -7.447 8.743 1.00 97.19 88 GLY A N 1
ATOM 686 C CA . GLY A 1 88 ? 1.692 -8.457 7.707 1.00 97.19 88 GLY A CA 1
ATOM 687 C C . GLY A 1 88 ? 2.304 -7.872 6.442 1.00 97.19 88 GLY A C 1
ATOM 688 O O . GLY A 1 88 ? 3.251 -8.445 5.911 1.00 97.19 88 GLY A O 1
ATOM 689 N N . ASP A 1 89 ? 1.865 -6.689 6.019 1.00 97.88 89 ASP A N 1
ATOM 690 C CA . ASP A 1 89 ? 2.401 -5.971 4.860 1.00 97.88 89 ASP A CA 1
ATOM 691 C C . ASP A 1 89 ? 3.907 -5.665 4.971 1.00 97.88 89 ASP A C 1
ATOM 693 O O . ASP A 1 89 ? 4.576 -5.442 3.960 1.00 97.88 89 ASP A O 1
ATOM 697 N N . MET A 1 90 ? 4.486 -5.689 6.178 1.00 96.88 90 MET A N 1
ATOM 698 C CA . MET A 1 90 ? 5.938 -5.565 6.351 1.00 96.88 90 MET A CA 1
ATOM 699 C C . MET A 1 90 ? 6.707 -6.761 5.764 1.00 96.88 90 MET A C 1
ATOM 701 O O . MET A 1 90 ? 7.888 -6.615 5.440 1.00 96.88 90 MET A O 1
ATOM 705 N N . ALA A 1 91 ? 6.065 -7.924 5.588 1.00 98.06 91 ALA A N 1
ATOM 706 C CA . ALA A 1 91 ? 6.672 -9.105 4.971 1.00 98.06 91 ALA A CA 1
ATOM 707 C C . ALA A 1 91 ? 7.090 -8.854 3.513 1.00 98.06 91 ALA A C 1
ATOM 709 O O . ALA A 1 91 ? 8.088 -9.412 3.054 1.00 98.06 91 ALA A O 1
ATOM 710 N N . ASP A 1 92 ? 6.405 -7.946 2.813 1.00 98.19 92 ASP A N 1
ATOM 711 C CA . ASP A 1 92 ? 6.755 -7.563 1.442 1.00 98.19 92 ASP A CA 1
ATOM 712 C C . ASP A 1 92 ? 8.085 -6.790 1.366 1.00 98.19 92 ASP A C 1
ATOM 714 O O . ASP A 1 92 ? 8.681 -6.659 0.298 1.00 98.19 92 ASP A O 1
ATOM 718 N N . GLY A 1 93 ? 8.598 -6.306 2.504 1.00 97.75 93 GLY A N 1
ATOM 719 C CA . GLY A 1 93 ? 9.933 -5.719 2.628 1.00 97.75 93 GLY A CA 1
ATOM 720 C C . GLY A 1 93 ? 11.078 -6.741 2.632 1.00 97.75 93 GLY A C 1
ATOM 721 O O . GLY A 1 93 ? 12.240 -6.339 2.666 1.00 97.75 93 GLY A O 1
ATOM 722 N N . LEU A 1 94 ? 10.787 -8.048 2.602 1.00 97.75 94 LEU A N 1
ATOM 723 C CA . LEU A 1 94 ? 11.798 -9.116 2.616 1.00 97.75 94 LEU A CA 1
ATOM 724 C C . LEU A 1 94 ? 12.335 -9.467 1.221 1.00 97.75 94 LEU A C 1
ATOM 726 O O . LEU A 1 94 ? 13.351 -10.154 1.109 1.00 97.75 94 LEU A O 1
ATOM 730 N N . TYR A 1 95 ? 11.687 -8.992 0.157 1.00 98.00 95 TYR A N 1
ATOM 731 C CA . TYR A 1 95 ? 12.077 -9.258 -1.224 1.00 98.00 95 TYR A CA 1
ATOM 732 C C . TYR A 1 95 ? 12.018 -7.987 -2.093 1.00 98.00 95 TYR A C 1
ATOM 734 O O . TYR A 1 95 ? 11.402 -6.989 -1.707 1.00 98.00 95 TYR A O 1
ATOM 742 N N . PRO A 1 96 ? 12.710 -7.967 -3.250 1.00 97.31 96 PRO A N 1
ATOM 743 C CA . PRO A 1 96 ? 12.694 -6.807 -4.133 1.00 97.31 96 PRO A CA 1
ATOM 744 C C . PRO A 1 96 ? 11.277 -6.476 -4.624 1.00 97.31 96 PRO A C 1
ATOM 746 O O . PRO A 1 96 ? 10.495 -7.363 -4.939 1.00 97.31 96 PRO A O 1
ATOM 749 N N . VAL A 1 97 ? 10.909 -5.208 -4.781 1.00 97.50 97 VAL A N 1
ATOM 750 C CA . VAL A 1 97 ? 11.771 -4.010 -4.770 1.00 97.50 97 VAL A CA 1
ATOM 751 C C . VAL A 1 97 ? 11.817 -3.317 -3.405 1.00 97.50 97 VAL A C 1
ATOM 753 O O . VAL A 1 97 ? 12.770 -2.594 -3.123 1.00 97.50 97 VAL A O 1
ATOM 756 N N . LEU A 1 98 ? 10.836 -3.556 -2.529 1.00 97.69 98 LEU A N 1
ATOM 757 C CA . LEU A 1 98 ? 10.742 -2.868 -1.237 1.00 97.69 98 LEU A CA 1
ATOM 758 C C . LEU A 1 98 ? 11.940 -3.158 -0.323 1.00 97.69 98 LEU A C 1
ATOM 760 O O . LEU A 1 98 ? 12.357 -2.265 0.413 1.00 97.69 98 LEU A O 1
ATOM 764 N N . SER A 1 99 ? 12.557 -4.340 -0.432 1.00 98.00 99 SER A N 1
ATOM 765 C CA . SER A 1 99 ? 13.781 -4.671 0.311 1.00 98.00 99 SER A CA 1
ATOM 766 C C . SER A 1 99 ? 15.006 -3.821 -0.056 1.00 98.00 99 SER A C 1
ATOM 768 O O . SER A 1 99 ? 15.993 -3.821 0.676 1.00 98.00 99 SER A O 1
ATOM 770 N N . TRP A 1 100 ? 14.973 -3.085 -1.173 1.00 98.25 100 TRP A N 1
ATOM 771 C CA . TRP A 1 100 ? 16.053 -2.171 -1.566 1.00 98.25 100 TRP A CA 1
ATOM 772 C C . TRP A 1 100 ? 15.972 -0.812 -0.866 1.00 98.25 100 TRP A C 1
ATOM 774 O O . TRP A 1 100 ? 16.932 -0.040 -0.914 1.00 98.25 100 TRP A O 1
ATOM 784 N N . LEU A 1 101 ? 14.844 -0.496 -0.223 1.00 98.12 101 LEU A N 1
ATOM 785 C CA . LEU A 1 101 ? 14.685 0.757 0.502 1.00 98.12 101 LEU A CA 1
ATOM 786 C C . LEU A 1 101 ? 15.438 0.695 1.830 1.00 98.12 101 LEU A C 1
ATOM 788 O O . LEU A 1 101 ? 15.223 -0.180 2.666 1.00 98.12 101 LEU A O 1
ATOM 792 N N . THR A 1 102 ? 16.297 1.686 2.058 1.00 98.31 102 THR A N 1
ATOM 793 C CA . THR A 1 102 ? 16.831 1.925 3.402 1.00 98.31 102 THR A CA 1
ATOM 794 C C . THR A 1 102 ? 15.707 2.385 4.329 1.00 98.31 102 THR A C 1
ATOM 796 O O . THR A 1 102 ? 14.715 2.959 3.880 1.00 98.31 102 THR A O 1
ATOM 799 N N . TRP A 1 103 ? 15.870 2.208 5.640 1.00 97.12 103 TRP A N 1
ATOM 800 C CA . TRP A 1 103 ? 14.859 2.654 6.602 1.00 97.12 103 TRP A CA 1
ATOM 801 C C . TRP A 1 103 ? 14.469 4.143 6.442 1.00 97.12 103 TRP A C 1
ATOM 803 O O . TRP A 1 103 ? 13.270 4.422 6.385 1.00 97.12 103 TRP A O 1
ATOM 813 N N . PRO A 1 10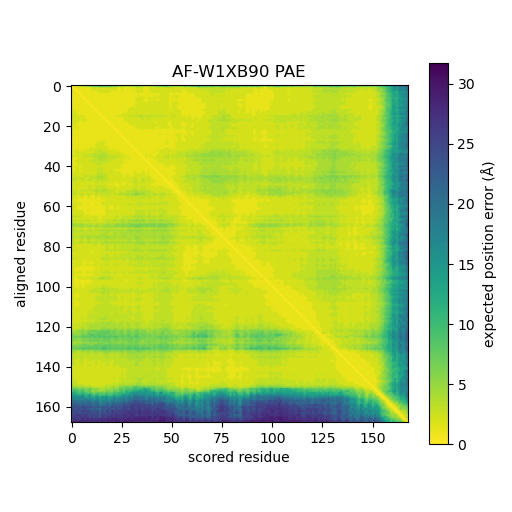4 ? 15.409 5.099 6.241 1.00 98.50 104 PRO A N 1
ATOM 814 C CA . PRO A 1 104 ? 15.047 6.483 5.925 1.00 98.50 104 PRO A CA 1
ATOM 815 C C . PRO A 1 104 ? 14.212 6.640 4.646 1.00 98.50 104 PRO A C 1
ATOM 817 O O . PRO A 1 104 ? 13.301 7.465 4.613 1.00 98.50 104 PRO A O 1
ATOM 820 N N . MET A 1 105 ? 14.481 5.849 3.601 1.00 98.31 105 MET A N 1
ATOM 821 C CA . MET A 1 105 ? 13.684 5.871 2.367 1.00 98.31 105 MET A CA 1
ATOM 822 C C . MET A 1 105 ? 12.268 5.341 2.604 1.00 98.31 105 MET A C 1
ATOM 824 O O . MET A 1 105 ? 11.314 5.930 2.104 1.00 98.31 105 MET A O 1
ATOM 828 N N . SER A 1 106 ? 12.115 4.277 3.397 1.00 97.19 106 SER A N 1
ATOM 829 C CA . SER A 1 106 ? 10.803 3.727 3.761 1.00 97.19 106 SER A CA 1
ATOM 830 C C . SER A 1 106 ? 9.968 4.728 4.562 1.00 97.19 106 SER A C 1
ATOM 832 O O . SER A 1 106 ? 8.791 4.924 4.262 1.00 97.19 106 SER A O 1
ATOM 834 N N . VAL A 1 107 ? 10.585 5.424 5.524 1.00 97.69 107 VAL A N 1
ATOM 835 C CA . VAL A 1 107 ? 9.930 6.512 6.272 1.00 97.69 107 VAL A CA 1
ATOM 836 C C . VAL A 1 107 ? 9.568 7.675 5.344 1.00 97.69 107 VAL A C 1
ATOM 838 O O . VAL A 1 107 ? 8.461 8.206 5.433 1.00 97.69 107 VAL A O 1
ATOM 841 N N . GLY A 1 108 ? 10.460 8.047 4.421 1.00 98.31 108 GLY A N 1
ATOM 842 C CA . GLY A 1 108 ? 10.200 9.090 3.425 1.00 98.31 108 GLY A CA 1
ATOM 843 C C . GLY A 1 108 ? 9.022 8.750 2.510 1.00 98.31 108 GLY A C 1
ATOM 844 O O . GLY A 1 108 ? 8.142 9.587 2.317 1.00 98.31 108 GLY A O 1
ATOM 845 N N . LYS A 1 109 ? 8.954 7.507 2.016 1.00 97.50 109 LYS A N 1
ATOM 846 C CA . LYS A 1 109 ? 7.822 6.994 1.230 1.00 97.50 109 LYS A CA 1
ATOM 847 C C . LYS A 1 109 ? 6.513 7.106 2.015 1.00 97.50 109 LYS A C 1
ATOM 849 O O . LYS A 1 109 ? 5.582 7.739 1.525 1.00 97.50 109 LYS A O 1
ATOM 854 N N . TRP A 1 110 ? 6.465 6.542 3.227 1.00 97.06 110 TRP A N 1
ATOM 855 C CA . TRP A 1 110 ? 5.278 6.590 4.092 1.00 97.06 110 TRP A CA 1
ATOM 856 C C . TRP A 1 110 ? 4.829 8.032 4.364 1.00 97.06 110 TRP A C 1
ATOM 858 O O . TRP A 1 110 ? 3.647 8.345 4.258 1.00 97.06 110 TRP A O 1
ATOM 868 N N . THR A 1 111 ? 5.779 8.932 4.633 1.00 97.94 111 THR A N 1
ATOM 869 C CA . THR A 1 111 ? 5.492 10.348 4.901 1.00 97.94 111 THR A CA 1
ATOM 870 C C . THR A 1 111 ? 4.881 11.042 3.683 1.00 97.94 111 THR A C 1
ATOM 872 O O . THR A 1 111 ? 3.873 11.732 3.817 1.00 97.94 111 THR A O 1
ATOM 875 N N . LEU A 1 112 ? 5.461 10.863 2.491 1.00 97.94 112 LEU A N 1
ATOM 876 C CA . LEU A 1 112 ? 4.963 11.498 1.267 1.00 97.94 112 LEU A CA 1
ATOM 877 C C . LEU A 1 112 ? 3.574 10.978 0.880 1.00 97.94 112 LEU A C 1
ATOM 879 O O . LEU A 1 112 ? 2.694 11.774 0.565 1.00 97.94 112 LEU A O 1
ATOM 883 N N . GLU A 1 113 ? 3.359 9.663 0.952 1.00 96.12 113 GLU A N 1
ATOM 884 C CA . GLU A 1 113 ? 2.047 9.055 0.688 1.00 96.12 113 GLU A CA 1
ATOM 885 C C . GLU A 1 113 ? 0.998 9.503 1.715 1.00 96.12 113 GLU A C 1
ATOM 887 O O . GLU A 1 113 ? -0.143 9.791 1.347 1.00 96.12 113 GLU A O 1
ATOM 892 N N . GLY A 1 114 ? 1.384 9.628 2.988 1.00 96.62 114 GLY A N 1
ATOM 893 C CA . GLY A 1 114 ? 0.517 10.141 4.047 1.00 96.62 114 GLY A CA 1
ATOM 894 C C . GLY A 1 114 ? 0.122 11.605 3.838 1.00 96.62 114 GLY A C 1
ATOM 895 O O . GLY A 1 114 ? -1.052 11.949 3.986 1.00 96.62 114 GLY A O 1
ATOM 896 N N . ILE A 1 115 ? 1.070 12.464 3.445 1.00 98.12 115 ILE A N 1
ATOM 897 C CA . ILE A 1 115 ? 0.798 13.876 3.124 1.00 98.12 115 ILE A CA 1
ATOM 898 C C . ILE A 1 115 ? -0.133 13.986 1.916 1.00 98.12 115 ILE A C 1
ATOM 900 O O . ILE A 1 115 ? -1.111 14.728 1.983 1.00 98.12 115 ILE A O 1
ATOM 904 N N . GLU A 1 116 ? 0.134 13.237 0.845 1.00 97.00 116 GLU A N 1
ATOM 905 C CA . GLU A 1 116 ? -0.703 13.236 -0.359 1.00 97.00 116 GLU A CA 1
ATOM 906 C C . GLU A 1 116 ? -2.132 12.774 -0.045 1.00 97.00 116 GLU A C 1
ATOM 908 O O . GLU A 1 116 ? -3.099 13.457 -0.377 1.00 97.00 116 GLU A O 1
ATOM 913 N N . THR A 1 117 ? -2.276 11.665 0.687 1.00 95.44 117 THR A N 1
ATOM 914 C CA . THR A 1 117 ? -3.590 11.161 1.116 1.00 95.44 117 THR A CA 1
ATOM 915 C C . THR A 1 117 ? -4.319 12.197 1.970 1.00 95.44 117 THR A C 1
ATOM 917 O O . THR A 1 117 ? -5.508 12.451 1.776 1.00 95.44 117 THR A O 1
ATOM 920 N N . ARG A 1 118 ? -3.614 12.860 2.898 1.00 96.19 118 ARG A N 1
ATOM 921 C CA . ARG A 1 118 ? -4.213 13.925 3.708 1.00 96.19 118 ARG A CA 1
ATOM 922 C C . ARG A 1 118 ? -4.655 15.107 2.850 1.00 96.19 118 ARG A C 1
ATOM 924 O O . ARG A 1 118 ? -5.727 15.645 3.115 1.00 96.19 118 ARG A O 1
ATOM 931 N N . ALA A 1 119 ? -3.860 15.500 1.857 1.00 97.50 119 ALA A N 1
ATOM 932 C CA . ALA A 1 119 ? -4.188 16.594 0.952 1.00 97.50 119 ALA A CA 1
ATOM 933 C C . ALA A 1 119 ? -5.466 16.298 0.152 1.00 97.50 119 ALA A C 1
ATOM 935 O O . ALA A 1 119 ? -6.355 17.143 0.102 1.00 97.50 119 ALA A O 1
ATOM 936 N N . GLN A 1 120 ? -5.606 15.080 -0.378 1.00 95.00 120 GLN A N 1
ATOM 937 C CA . GLN A 1 120 ? -6.804 14.644 -1.109 1.00 95.00 120 GLN A CA 1
ATOM 938 C C . GLN A 1 120 ? -8.068 14.623 -0.235 1.00 95.00 120 GLN A C 1
ATOM 940 O O . GLN A 1 120 ? -9.172 14.849 -0.724 1.00 95.00 120 GLN A O 1
ATOM 945 N N . LEU A 1 121 ? -7.918 14.381 1.070 1.00 95.19 121 LEU A N 1
ATOM 946 C CA . LEU A 1 121 ? -9.033 14.328 2.018 1.00 95.19 121 LEU A CA 1
ATOM 947 C C . LEU A 1 121 ? -9.404 15.689 2.633 1.00 95.19 121 LEU A C 1
ATOM 949 O O . LEU A 1 121 ? -10.358 15.745 3.410 1.00 95.19 121 LEU A O 1
ATOM 953 N N . LEU A 1 122 ? -8.697 16.782 2.313 1.00 96.00 122 LEU A N 1
ATOM 954 C CA . LEU A 1 122 ? -8.942 18.103 2.916 1.00 96.00 122 LEU A CA 1
ATOM 955 C C . LEU A 1 122 ? -10.377 18.597 2.705 1.00 96.00 122 LEU A C 1
ATOM 957 O O . LEU A 1 122 ? -11.001 19.071 3.654 1.00 96.00 122 LEU A O 1
ATOM 961 N N . ASP A 1 123 ? -10.920 18.427 1.501 1.00 94.75 123 ASP A N 1
ATOM 962 C CA . ASP A 1 123 ? -12.278 18.881 1.170 1.00 94.75 123 ASP A CA 1
ATOM 963 C C . ASP A 1 123 ? -13.363 18.027 1.845 1.00 94.75 123 ASP A C 1
ATOM 965 O O . ASP A 1 123 ? -14.476 18.491 2.094 1.00 94.75 123 ASP A O 1
ATOM 969 N N . SER A 1 124 ? -13.031 16.780 2.195 1.00 93.19 124 SER A N 1
ATOM 970 C CA . SER A 1 124 ? -13.942 15.833 2.854 1.00 93.19 124 SER A CA 1
ATOM 971 C C . SER A 1 124 ? -13.830 15.843 4.384 1.00 93.19 124 SER A C 1
ATOM 973 O O . SER A 1 124 ? -14.595 15.152 5.058 1.00 93.19 124 SER A O 1
ATOM 975 N N . ASP A 1 125 ? -12.930 16.647 4.962 1.00 92.00 125 ASP A N 1
ATOM 976 C CA . ASP A 1 125 ? -12.679 16.701 6.413 1.00 92.00 125 ASP A CA 1
ATOM 977 C C . ASP A 1 125 ? -13.946 17.068 7.209 1.00 92.00 125 ASP A C 1
ATOM 979 O O . ASP A 1 125 ? -14.151 16.612 8.335 1.00 92.00 125 ASP A O 1
ATOM 983 N N . GLY A 1 126 ? -14.837 17.857 6.597 1.00 92.12 126 GLY A N 1
ATOM 984 C CA . GLY A 1 126 ? -16.118 18.246 7.182 1.00 92.12 126 GLY A CA 1
ATOM 985 C C . GLY A 1 126 ? -17.049 17.066 7.470 1.00 92.12 126 GLY A C 1
ATOM 986 O O . GLY A 1 126 ? -17.729 17.089 8.494 1.00 92.12 126 GLY A O 1
ATOM 987 N N . LEU A 1 127 ? -17.041 16.024 6.629 1.00 93.12 127 LEU A N 1
ATOM 988 C CA . LEU A 1 127 ? -17.885 14.836 6.813 1.00 93.12 127 LEU A CA 1
ATOM 989 C C . LEU A 1 127 ? -17.525 14.101 8.106 1.00 93.12 127 LEU A C 1
ATOM 991 O O . LEU A 1 127 ? -18.404 13.724 8.877 1.00 93.12 127 LEU A O 1
ATOM 995 N N . LEU A 1 128 ? -16.225 13.959 8.372 1.00 93.00 128 LEU A N 1
ATOM 996 C CA . LEU A 1 128 ? -15.746 13.305 9.583 1.00 93.00 128 LEU A CA 1
ATOM 997 C C . LEU A 1 128 ? -16.022 14.155 10.829 1.00 93.00 128 LEU A C 1
ATOM 999 O O . LEU A 1 128 ? -16.455 13.627 11.850 1.00 93.00 128 LEU A O 1
ATOM 1003 N N . ARG A 1 129 ? -15.812 15.477 10.752 1.00 93.19 129 ARG A N 1
ATOM 1004 C CA . ARG A 1 129 ? -16.033 16.392 11.890 1.00 93.19 129 ARG A CA 1
ATOM 1005 C C . ARG A 1 129 ? -17.499 16.547 12.288 1.00 93.19 129 ARG A C 1
ATOM 1007 O O . ARG A 1 129 ? -17.769 16.907 13.428 1.00 93.19 129 ARG A O 1
ATOM 1014 N N . GLN A 1 130 ? -18.423 16.328 11.356 1.00 94.44 130 GLN A N 1
ATOM 1015 C CA . GLN A 1 130 ? -19.866 16.400 11.603 1.00 94.44 130 GLN A CA 1
ATOM 1016 C C . GLN A 1 130 ? -20.461 15.057 12.054 1.00 94.44 130 GLN A C 1
ATOM 1018 O O . GLN A 1 130 ? -21.634 15.008 12.421 1.00 94.44 130 GLN A O 1
ATOM 1023 N N . SER A 1 131 ? -19.674 13.978 12.042 1.00 94.12 131 SER A N 1
ATOM 1024 C CA . SER A 1 131 ? -20.103 12.672 12.541 1.00 94.12 131 SER A CA 1
ATOM 1025 C C . SER A 1 131 ? -20.352 12.709 14.049 1.00 94.12 131 SER A C 1
ATOM 1027 O O . SER A 1 131 ? -19.621 13.356 14.800 1.00 94.12 131 SER A O 1
ATOM 1029 N N . SER A 1 132 ? -21.362 11.965 14.505 1.00 94.25 132 SER A N 1
ATOM 1030 C CA . SER A 1 132 ? -21.651 11.795 15.931 1.00 94.25 132 SER A CA 1
ATOM 1031 C C . SER A 1 132 ? -20.540 11.047 16.671 1.00 94.25 132 SER A C 1
ATOM 1033 O O . SER A 1 132 ? -20.307 11.316 17.846 1.00 94.25 132 SER A O 1
ATOM 1035 N N . ASP A 1 133 ? -19.862 10.118 15.990 1.00 96.12 133 ASP A N 1
ATOM 1036 C CA . ASP A 1 133 ? -18.714 9.380 16.520 1.00 96.12 133 ASP A CA 1
ATOM 1037 C C . ASP A 1 133 ? -17.628 9.239 15.435 1.00 96.12 133 ASP A C 1
ATOM 1039 O O . ASP A 1 133 ? -17.639 8.294 14.633 1.00 96.12 133 ASP A O 1
ATOM 1043 N N . PRO A 1 134 ? -16.683 10.195 15.373 1.00 94.38 134 PRO A N 1
ATOM 1044 C CA . PRO A 1 134 ? -15.602 10.170 14.393 1.00 94.38 134 PRO A CA 1
ATOM 1045 C C . PRO A 1 134 ? -14.676 8.959 14.546 1.00 94.38 134 PRO A C 1
ATOM 1047 O O . PRO A 1 134 ? -14.138 8.472 13.553 1.00 94.38 134 PRO A O 1
ATOM 1050 N N . TYR A 1 135 ? -14.482 8.458 15.770 1.00 94.88 135 TYR A N 1
ATOM 1051 C CA . TYR A 1 135 ? -13.588 7.328 16.011 1.00 94.88 135 TYR A CA 1
ATOM 1052 C C . TYR A 1 135 ? -14.167 6.043 15.422 1.00 94.88 135 TYR A C 1
ATOM 1054 O O . TYR A 1 135 ? -13.472 5.333 14.691 1.00 94.88 135 TYR A O 1
ATOM 1062 N N . ILE A 1 136 ? -15.445 5.769 15.691 1.00 95.38 136 ILE A N 1
ATOM 1063 C CA . ILE A 1 136 ? -16.125 4.597 15.132 1.00 95.38 136 ILE A CA 1
ATOM 1064 C C . ILE A 1 136 ? -16.187 4.703 13.609 1.00 95.38 136 ILE A C 1
ATOM 1066 O O . ILE A 1 136 ? -15.855 3.735 12.933 1.00 95.38 136 ILE A O 1
ATOM 1070 N N . MET A 1 137 ? -16.500 5.879 13.055 1.00 95.00 137 MET A N 1
ATOM 1071 C CA . MET A 1 137 ? -16.510 6.084 11.602 1.00 95.00 137 MET A CA 1
ATOM 1072 C C . MET A 1 137 ? -15.162 5.737 10.948 1.00 95.00 137 MET A C 1
ATOM 1074 O O . MET A 1 137 ? -15.139 5.020 9.950 1.00 95.00 137 MET A O 1
ATOM 1078 N N . VAL A 1 138 ? -14.041 6.201 11.516 1.00 95.62 138 VAL A N 1
ATOM 1079 C CA . VAL A 1 138 ? -12.693 5.877 11.009 1.00 95.62 138 VAL A CA 1
ATOM 1080 C C . VAL A 1 138 ? -12.399 4.384 11.133 1.00 95.62 138 VAL A C 1
ATOM 1082 O O . VAL A 1 138 ? -11.883 3.783 10.192 1.00 95.62 138 VAL A O 1
ATOM 1085 N N . ARG A 1 139 ? -12.746 3.773 12.270 1.00 96.19 139 ARG A N 1
ATOM 1086 C CA . ARG A 1 139 ? -12.513 2.344 12.506 1.00 96.19 139 ARG A CA 1
ATOM 1087 C C . ARG A 1 139 ? -13.299 1.465 11.531 1.00 96.19 139 ARG A C 1
ATOM 1089 O O . ARG A 1 139 ? -12.734 0.531 10.971 1.00 96.19 139 ARG A O 1
ATOM 1096 N N . GLU A 1 140 ? -14.577 1.757 11.309 1.00 95.69 140 GLU A N 1
ATOM 1097 C CA . GLU A 1 140 ? -15.397 0.996 10.361 1.00 95.69 140 GLU A CA 1
ATOM 1098 C C . GLU A 1 140 ? -14.926 1.214 8.917 1.00 95.69 140 GLU A C 1
ATOM 1100 O O . GLU A 1 140 ? -14.836 0.254 8.159 1.00 95.69 140 GLU A O 1
ATOM 1105 N N . ALA A 1 141 ? -14.539 2.440 8.543 1.00 95.50 141 ALA A N 1
ATOM 1106 C CA . ALA A 1 141 ? -13.966 2.712 7.223 1.00 95.50 141 ALA A CA 1
ATOM 1107 C C . ALA A 1 141 ? -12.652 1.943 6.988 1.00 95.50 141 ALA A C 1
ATOM 1109 O O . ALA A 1 141 ? -12.430 1.431 5.889 1.00 95.50 141 ALA A O 1
ATOM 1110 N N . TYR A 1 142 ? -11.806 1.819 8.020 1.00 96.44 142 TYR A N 1
ATOM 1111 C CA . TYR A 1 142 ? -10.613 0.974 7.978 1.00 96.44 142 TYR A CA 1
ATOM 1112 C C . TYR A 1 142 ? -10.995 -0.481 7.674 1.00 96.44 142 TYR A C 1
ATOM 1114 O O . TYR A 1 142 ? -10.542 -1.030 6.671 1.00 96.44 142 TYR A O 1
ATOM 1122 N N . PHE A 1 143 ? -11.885 -1.092 8.461 1.00 96.81 143 PHE A N 1
ATOM 1123 C CA . PHE A 1 143 ? -12.264 -2.492 8.237 1.00 96.81 143 PHE A CA 1
ATOM 1124 C C . PHE A 1 143 ? -12.951 -2.718 6.889 1.00 96.81 143 PHE A C 1
ATOM 1126 O O . PHE A 1 143 ? -12.602 -3.663 6.191 1.00 96.81 143 PHE A O 1
ATOM 1133 N N . GLN A 1 144 ? -13.838 -1.818 6.460 1.00 95.19 144 GLN A N 1
ATOM 1134 C CA . GLN A 1 144 ? -14.489 -1.909 5.149 1.00 95.19 144 GLN A CA 1
ATOM 1135 C C . GLN A 1 144 ? -13.477 -1.906 4.000 1.00 95.19 144 GLN A C 1
ATOM 1137 O O . GLN A 1 144 ? -13.562 -2.745 3.102 1.00 95.19 144 GLN A O 1
ATOM 1142 N N . ARG A 1 145 ? -12.500 -0.989 4.031 1.00 94.94 145 ARG A N 1
ATOM 1143 C CA . ARG A 1 145 ? -11.443 -0.925 3.013 1.00 94.94 145 ARG A CA 1
ATOM 1144 C C . ARG A 1 145 ? -10.603 -2.200 3.011 1.00 94.94 145 ARG A C 1
ATOM 1146 O O . ARG A 1 145 ? -10.330 -2.751 1.949 1.00 94.94 145 ARG A O 1
ATOM 1153 N N . HIS A 1 146 ? -10.186 -2.659 4.183 1.00 95.31 146 HIS A N 1
ATOM 1154 C CA . HIS A 1 146 ? -9.291 -3.803 4.309 1.00 95.31 146 HIS A CA 1
ATOM 1155 C C . HIS A 1 146 ? -9.979 -5.143 3.988 1.00 95.31 146 HIS A C 1
ATOM 1157 O O . HIS A 1 146 ? -9.376 -5.997 3.335 1.00 95.31 146 HIS A O 1
ATOM 1163 N N . ASP A 1 147 ? -11.262 -5.301 4.328 1.00 94.56 147 ASP A N 1
ATOM 1164 C CA . ASP A 1 147 ? -12.074 -6.447 3.905 1.00 94.56 147 ASP A CA 1
ATOM 1165 C C . ASP A 1 147 ? -12.282 -6.451 2.388 1.00 94.56 147 ASP A C 1
ATOM 1167 O O . ASP A 1 147 ? -12.180 -7.499 1.753 1.00 94.56 147 ASP A O 1
ATOM 1171 N N . PHE A 1 148 ? -12.544 -5.290 1.782 1.00 94.00 148 PHE A N 1
ATOM 1172 C CA . PHE A 1 148 ? -12.709 -5.172 0.332 1.00 94.00 148 PHE A CA 1
ATOM 1173 C C . PHE A 1 148 ? -11.458 -5.631 -0.432 1.00 94.00 148 PHE A C 1
ATOM 1175 O O . PHE A 1 148 ? -11.563 -6.403 -1.385 1.00 94.00 148 PHE A O 1
ATOM 1182 N N . ILE A 1 149 ? -10.271 -5.214 0.018 1.00 93.88 149 ILE A N 1
ATOM 1183 C CA . ILE A 1 149 ? -8.991 -5.601 -0.597 1.00 93.88 149 ILE A CA 1
ATOM 1184 C C . ILE A 1 149 ? -8.732 -7.106 -0.409 1.00 93.88 149 ILE A C 1
ATOM 11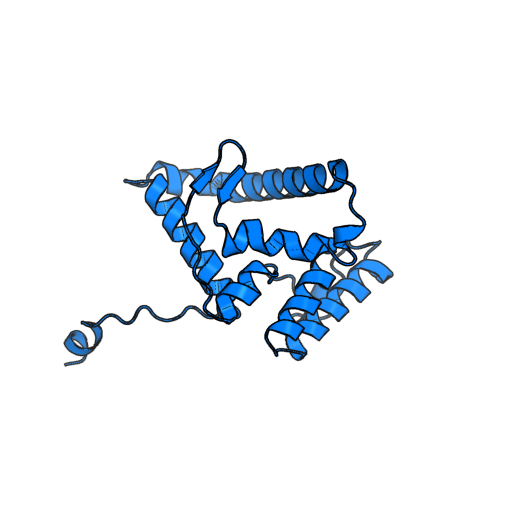86 O O . ILE A 1 149 ? -8.386 -7.799 -1.360 1.00 93.88 149 ILE A O 1
ATOM 1190 N N . ALA A 1 150 ? -8.953 -7.656 0.789 1.00 92.69 150 ALA A N 1
ATOM 1191 C CA . ALA A 1 150 ? -8.754 -9.089 1.041 1.00 92.69 150 ALA A CA 1
ATOM 1192 C C . ALA A 1 150 ? -9.686 -10.000 0.210 1.00 92.69 150 ALA A C 1
ATOM 1194 O O . ALA A 1 150 ? -9.359 -11.160 -0.044 1.00 92.69 150 ALA A O 1
ATOM 1195 N N . ASN A 1 151 ? -10.838 -9.482 -0.228 1.00 88.56 151 ASN A N 1
ATOM 1196 C CA . ASN A 1 151 ? -11.811 -10.201 -1.054 1.00 88.56 151 ASN A CA 1
ATOM 1197 C C . ASN A 1 151 ? -11.651 -9.930 -2.565 1.00 88.56 151 ASN A C 1
ATOM 1199 O O . ASN A 1 151 ? -12.580 -10.191 -3.324 1.00 88.56 151 ASN A O 1
ATOM 1203 N N . GLY A 1 152 ? -10.505 -9.406 -3.017 1.00 82.56 152 GLY A N 1
ATOM 1204 C CA . GLY A 1 152 ? -10.228 -9.207 -4.446 1.00 82.56 152 GLY A CA 1
ATOM 1205 C C . GLY A 1 152 ? -11.002 -8.049 -5.082 1.00 82.56 152 GLY A C 1
ATOM 1206 O O . GLY A 1 152 ? -11.245 -8.054 -6.287 1.00 82.56 152 GLY A O 1
ATOM 1207 N N . GLY A 1 153 ? -11.410 -7.059 -4.284 1.00 78.25 153 GLY A N 1
ATOM 1208 C CA . GLY A 1 153 ? -12.156 -5.900 -4.773 1.00 78.25 153 GLY A CA 1
ATOM 1209 C C . GLY A 1 153 ? -13.657 -6.141 -4.936 1.00 78.25 153 GLY A C 1
ATOM 1210 O O . GLY A 1 153 ? -14.327 -5.400 -5.657 1.00 78.25 153 GLY A O 1
ATOM 1211 N N . GLU A 1 154 ? -14.199 -7.150 -4.255 1.00 74.19 154 GLU A N 1
ATOM 1212 C CA . GLU A 1 154 ? -15.637 -7.376 -4.139 1.00 74.19 154 GLU A CA 1
ATOM 1213 C C . GLU A 1 154 ? -16.110 -7.085 -2.709 1.00 74.19 154 GLU A C 1
ATOM 1215 O O . GLU A 1 154 ? -15.525 -7.534 -1.719 1.00 74.19 154 GLU A O 1
ATOM 1220 N N . LEU A 1 155 ? -17.203 -6.328 -2.582 1.00 67.88 155 LEU A N 1
ATOM 1221 C CA . LEU A 1 155 ? -17.882 -6.171 -1.300 1.00 67.88 155 LEU A CA 1
ATOM 1222 C C . LEU A 1 155 ? -18.675 -7.447 -1.029 1.00 67.88 155 LEU A C 1
ATOM 1224 O O . LEU A 1 155 ? -19.634 -7.738 -1.744 1.00 67.88 155 LEU A O 1
ATOM 1228 N N . LYS A 1 156 ? -18.324 -8.186 0.028 1.00 63.00 156 LYS A N 1
ATOM 1229 C CA . LYS A 1 156 ? -19.219 -9.221 0.555 1.00 63.00 156 LYS A CA 1
ATOM 1230 C C . LYS A 1 156 ? -20.505 -8.527 1.012 1.00 63.00 156 LYS A C 1
ATOM 1232 O O . LYS A 1 156 ? -20.423 -7.643 1.871 1.00 63.00 156 LYS A O 1
ATOM 1237 N N . PRO A 1 157 ? -21.679 -8.873 0.453 1.00 58.38 157 PRO A N 1
ATOM 1238 C CA . PRO A 1 157 ? -22.934 -8.335 0.949 1.00 58.38 157 PRO A CA 1
ATOM 1239 C C . PRO A 1 157 ? -23.028 -8.642 2.441 1.00 58.38 157 PRO A C 1
ATOM 1241 O O . PRO A 1 157 ? -22.797 -9.781 2.848 1.00 58.38 157 PRO A O 1
ATOM 1244 N N . GLN A 1 158 ? -23.357 -7.646 3.263 1.00 57.59 158 GLN A N 1
ATOM 1245 C CA . GLN A 1 158 ? -23.780 -7.945 4.625 1.00 57.59 158 GLN A CA 1
ATOM 1246 C C . GLN A 1 158 ? -25.038 -8.809 4.509 1.00 57.59 158 GLN A C 1
ATOM 1248 O O . GLN A 1 158 ? -26.061 -8.336 4.010 1.00 57.59 158 GLN A O 1
ATOM 1253 N N . GLU A 1 159 ? -24.962 -10.078 4.919 1.00 54.62 159 GLU A N 1
ATOM 1254 C CA . GLU A 1 159 ? -26.153 -10.908 5.074 1.00 54.62 159 GLU A CA 1
ATOM 1255 C C . GLU A 1 159 ? -27.042 -10.231 6.115 1.00 54.62 159 GLU A C 1
ATOM 1257 O O . GLU A 1 159 ? -26.788 -10.294 7.316 1.00 54.62 159 GLU A O 1
ATOM 1262 N N . ASN A 1 160 ? -28.066 -9.517 5.649 1.00 59.72 160 ASN A N 1
ATOM 1263 C CA . ASN A 1 160 ? -29.098 -8.992 6.518 1.00 59.72 160 ASN A CA 1
ATOM 1264 C C . ASN A 1 160 ? -30.083 -10.142 6.776 1.00 59.72 160 ASN A C 1
ATOM 1266 O O . ASN A 1 160 ? -30.841 -10.489 5.865 1.00 59.72 160 ASN A O 1
ATOM 1270 N N . PRO A 1 161 ? -30.117 -10.727 7.987 1.00 61.06 161 PRO A N 1
ATOM 1271 C CA . PRO A 1 161 ? -31.014 -11.840 8.297 1.00 61.06 161 PRO A CA 1
ATOM 1272 C C . PRO A 1 161 ? -32.497 -11.463 8.148 1.00 61.06 161 PRO A C 1
ATOM 1274 O O . PRO A 1 161 ? -33.340 -12.340 7.994 1.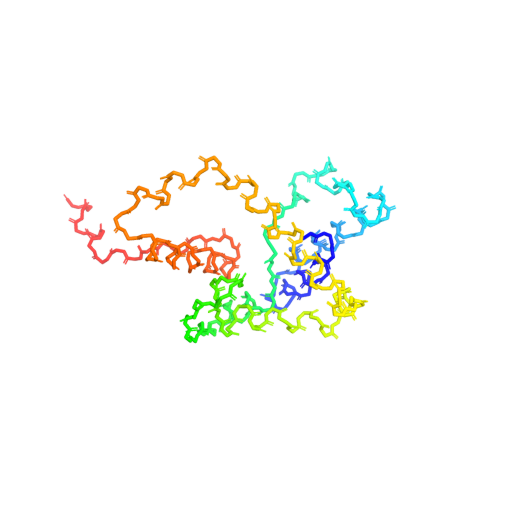00 61.06 161 PRO A O 1
ATOM 1277 N N . ASN A 1 162 ? -32.818 -10.164 8.124 1.00 63.72 162 ASN A N 1
ATOM 1278 C CA . ASN A 1 162 ? -34.167 -9.648 7.905 1.00 63.72 162 ASN A CA 1
ATOM 1279 C C . ASN A 1 162 ? -34.452 -9.280 6.437 1.00 63.72 162 ASN A C 1
ATOM 1281 O O . ASN A 1 162 ? -35.575 -8.892 6.133 1.00 63.72 162 ASN A O 1
ATOM 1285 N N . ALA A 1 163 ? -33.489 -9.387 5.509 1.00 63.00 163 ALA A N 1
ATOM 1286 C CA . ALA A 1 163 ? -33.728 -9.077 4.092 1.00 63.00 163 ALA A CA 1
ATOM 1287 C C . ALA A 1 163 ? -34.772 -10.006 3.456 1.00 63.00 163 ALA A C 1
ATOM 1289 O O . ALA A 1 163 ? -35.478 -9.592 2.541 1.00 63.00 163 ALA A O 1
ATOM 1290 N N . GLN A 1 164 ? -34.901 -11.232 3.971 1.00 61.09 164 GLN A N 1
ATOM 1291 C CA . GLN A 1 164 ? -35.949 -12.171 3.567 1.00 61.09 164 GLN A CA 1
ATOM 1292 C C . GLN A 1 164 ? -37.347 -11.693 3.994 1.00 61.09 164 GLN A C 1
ATOM 1294 O O . GLN A 1 164 ? -38.306 -11.930 3.277 1.00 61.09 164 GLN A O 1
ATOM 1299 N N . ALA A 1 165 ? -37.467 -10.952 5.101 1.00 65.00 165 ALA A N 1
ATOM 1300 C CA . ALA A 1 165 ? -38.750 -10.479 5.632 1.00 65.00 165 ALA A CA 1
ATOM 1301 C C . ALA A 1 165 ? -39.322 -9.241 4.910 1.00 65.00 165 ALA A C 1
ATOM 1303 O O . ALA A 1 165 ? -40.403 -8.781 5.259 1.00 65.00 165 ALA A O 1
ATOM 1304 N N . ILE A 1 166 ? -38.588 -8.669 3.949 1.00 62.66 166 ILE A N 1
ATOM 1305 C CA . ILE A 1 166 ? -38.991 -7.475 3.179 1.00 62.66 166 ILE A CA 1
ATOM 1306 C C . ILE A 1 166 ? -39.429 -7.864 1.749 1.00 62.66 166 ILE A C 1
ATOM 1308 O O . ILE A 1 166 ? -39.912 -7.021 1.000 1.00 62.66 166 ILE A O 1
ATOM 1312 N N . GLN A 1 167 ? -39.247 -9.129 1.349 1.00 57.59 167 GLN A N 1
ATOM 1313 C CA . GLN A 1 167 ? -39.549 -9.615 -0.005 1.00 57.59 167 GLN A CA 1
ATOM 1314 C C . GLN A 1 167 ? -40.959 -10.220 -0.164 1.00 57.59 167 GLN A C 1
ATOM 1316 O O . GLN A 1 167 ? -41.301 -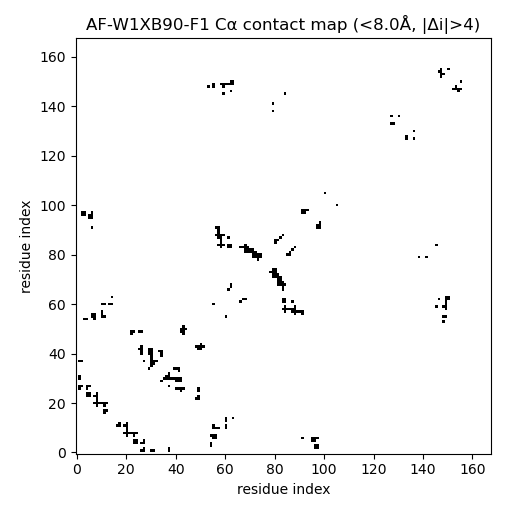10.611 -1.280 1.00 57.59 167 GLN A O 1
ATOM 1321 N N . ASP A 1 168 ? -41.766 -10.237 0.903 1.00 43.41 168 ASP A N 1
ATOM 1322 C CA . ASP A 1 168 ? -43.185 -10.638 0.920 1.00 43.41 168 ASP A CA 1
ATOM 1323 C C . ASP A 1 168 ? -44.116 -9.413 1.011 1.00 43.41 168 ASP A C 1
ATOM 1325 O O . ASP A 1 168 ? -45.227 -9.463 0.429 1.00 43.41 168 ASP A O 1
#

Foldseek 3Di:
DLQLLQQLLVLCVLLVNNPVSVLSVQQNVCCCPVVVHNVRRPQCVVDVSSDDDDRQHQLLSCVLVPNDQDDWDQDPPQGIDTCSHPVRRCVSCVDPPNVVDDPVRVVVVSVVVVVVVVVVCVVVVVVLVPDPDNVVVSVVVVVQVSNCSSNVNDRDPDPPVCPVVVPD

Organism: NCBI:txid1403943

Sequence (168 aa):
GNLEEPAVMVNYFLQGDPYQGMVHFTRFFLNTILGMGGFIDVAGMANPKLQRTEPHRFGSTLGHYGVGYGPYVQLPFYGSFTLRDDGGDMADGLYPVLSWLTWPMSVGKWTLEGIETRAQLLDSDGLLRQSSDPYIMVREAYFQRHDFIANGGELKPQENPNAQAIQD

Nearest PDB structures (foldseek):
  5nuo-assembly1_D  TM=9.990E-01  e=2.775E-19  Klebsiella pneumoniae
  5nuq-assembly1_H  TM=9.925E-01  e=5.540E-17  Serratia marcescens
  8i8x-assembly1_D  TM=8.860E-01  e=4.186E-19  Escherichia coli K-12
  8i8r-assembly1_D  TM=9.760E-01  e=1.698E-17  Escherichia coli K-12

Solvent-accessible surface area (backbone atoms only — not comparable to full-atom values): 9276 Å² total; per-residue (Å²): 110,59,68,44,22,53,39,25,17,52,26,27,46,73,68,69,39,58,66,63,12,50,41,29,46,48,32,33,50,36,9,35,74,73,11,74,70,37,81,34,67,45,26,36,73,73,35,80,90,35,45,90,73,85,83,42,34,44,13,28,41,41,38,55,73,66,50,68,50,71,67,81,43,78,45,86,97,77,39,84,41,29,57,32,43,65,51,31,37,54,61,45,41,77,41,75,56,46,46,73,51,50,70,72,52,49,51,49,51,53,49,53,53,49,50,51,54,49,59,73,40,55,86,54,47,60,63,50,72,69,42,95,51,46,67,59,53,52,53,50,52,50,50,53,53,54,51,23,51,22,53,77,73,41,78,78,76,79,85,55,89,61,59,70,77,73,76,121

InterPro domains:
  IPR007428 MlaA lipoprotein [PF04333] (2-147)
  IPR007428 MlaA lipoprotein [PR01805] (24-41)
  IPR007428 MlaA lipoprotein [PR01805] (63-80)
  IPR007428 MlaA lipoprotein [PTHR30035] (2-159)

pLDDT: mean 93.24, std 10.62, range [43.41, 98.62]

Mean predicted aligned error: 4.99 Å

=== Feature glossary ===
Reading guide. The protein is described through the following features:

Foldseek 3Di. A 3Di character summarizes, for each residue, the relative orientation of the Cα frame of its nearest spatial neighbor. Because it encodes fold topology rather than chemistry, 3Di alignments detect remote structural similarity that sequence alignment misses.

Contact-map, Ramachandran, and PAE plots. Plot images: a contact map (which residues are close in 3D, as an N×N binary image), a Ramachandran scatter (backbone torsion angles, revealing secondary-structure composition at a glance), and — for AlphaFold structures — a PAE heatmap (pairwise prediction confidence).

Radius of gyration, Cα contacts, bounding box. Radius of gyration (Rg) is the root-mean-square distance of Cα atoms from their centroid — a single number for overall size and compactness. A globular domain of N residues has Rg ≈ 2.2·N^0.38 Å; an extended or disordered chain has a much larger Rg. The Cα contact count is the number of residue pairs whose Cα atoms are within 8 Å and are more than four positions apart in sequence — a standard proxy for tertiary packing density. The bounding box is the smallest axis-aligned box enclosing all Cα atoms.

Secondary structure (8-state, DSSP). Eight-state secondary structure (DSSP): H is the canonical α-helix, G the tighter 3₁₀-helix, I the wider π-helix; E/B are β-structure, T and S are turns and bends, and '-' is everything else. DSSP derives these from the pattern of main-chain N–H···O=C hydrogen bonds, not from the sequence.

B-factor. B-factor (Debye–Waller factor) reflects atomic displacement in the crystal lattice. It is an experimental observable (units Å²), not a prediction; low values mean the atom is pinned down, high values mean it moves or is heterogeneous across the crystal.

pLDDT. pLDDT is the predicted lDDT-Cα score: AlphaFold's confidence that the local environment of each residue (all inter-atomic distances within 15 Å) is correctly placed. It is a per-residue number between 0 and 100, with higher meaning more reliable.

Nearest PDB structures. Nearest PDB neighbors are the top structural matches found by Foldseek when searching this structure against the entire Protein Data Bank. Each hit reports a TM-score (0 to 1; >0.5 al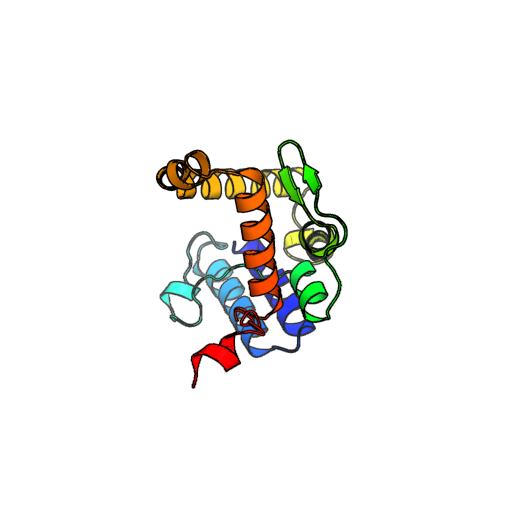most always implies the same fold) and an E-value. These are *structural* homologs — they may share no detectable sequence similarity.

Solvent-accessible surface area. Accessible surface area quantifies burial. A residue with SASA near zero is packed into the hydrophobic core; one with SASA >100 Å² sits on the surface. Computed here via the Shrake–Rupley numerical algorithm with a 1.4 Å probe.

Rendered structure images. Structure images are PyMOL renders from six orthogonal camera directions. Cartoon representation draws helices as coils and strands as arrows; sticks shows the backbone as bonds; surface shows the solvent-excluded envelope. Rainbow coloring maps sequence position to hue (blue→red, N→C); chain coloring assigns a distinct color per polypeptide.

Backbone torsions (φ/ψ). φ (phi) and ψ (psi) are the two rotatable backbone dihedrals per residue: φ is the C(i-1)–N–Cα–C torsion, ψ is the N–Cα–C–N(i+1) torsion, both in degrees on (−180°, 180°]. α-helical residues cluster near (−60°, −45°); β-strand residues near (−120°, +130°). A Ramachandran plot is simply a scatter of (φ, ψ) for every residue.

Predicted aligned error. Predicted Aligned Error (PAE) is an AlphaFold confidence matrix: entry (i, j) is the expected error in the position of residue j, in ångströms, when the prediction is superimposed on the true structure at residue i. Low PAE within a block of residues means that block is internally rigid and well-predicted; high PAE between two blocks means their relative placement is uncertain even if each block individually is confident.

mmCIF coordinates. Structure coordinates are given as an mmCIF _atom_site loop: one row per atom with element, residue name, chain id, sequence number, and x/y/z position in Å. Only the four main-chain atoms per residue are included here; side chains are omitted to keep the record compact.

InterPro / GO / CATH / organism. Database cross-references. InterPro integrates a dozen domain/family signature databases into unified entries with residue-range hits. GO terms attach function/process/location labels with evidence codes. CATH codes position the fold in a four-level structural taxonomy. Organism is the NCBI-taxonomy species name.

Secondary structure (3-state, P-SEA). SS3 is a coarse helix/strand/coil call (letters a/b/c) made by the P-SEA algor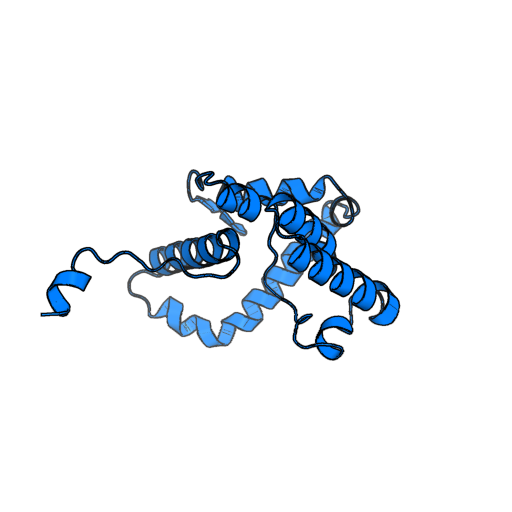ithm from inter-Cα distances and dihedrals. It is less detailed than DSSP but needs only Cα positions.

Sequence. Sequence gives the chain of amino acids in standard one-letter code (A=alanine, C=cysteine, …, Y=tyrosine), read N→C. It is the only feature that is directly encoded by the gene; all structural features are derived from the folded form of this sequence.